Protein AF-A0A8B0SWH8-F1 (afdb_monomer_lite)

Radius of gyration: 20.37 Å; chains: 1; bounding box: 60×36×57 Å

Structure (mmCIF, N/CA/C/O backbone):
data_AF-A0A8B0SWH8-F1
#
_entry.id   AF-A0A8B0SWH8-F1
#
loop_
_atom_site.group_PDB
_atom_site.id
_atom_site.type_symbol
_atom_site.label_atom_id
_atom_site.label_alt_id
_atom_site.label_comp_id
_atom_site.label_asym_id
_atom_site.label_entity_id
_atom_site.label_seq_id
_atom_site.pdbx_PDB_ins_code
_atom_site.Cartn_x
_atom_site.Cartn_y
_atom_site.Cartn_z
_atom_site.occupancy
_atom_site.B_iso_or_equiv
_atom_site.auth_seq_id
_atom_site.auth_comp_id
_atom_site.auth_asym_id
_atom_site.auth_atom_id
_atom_site.pdbx_PDB_model_num
ATOM 1 N N . PRO A 1 1 ? 21.764 15.129 -37.812 1.00 88.19 1 PRO A N 1
ATOM 2 C CA . PRO A 1 1 ? 21.069 14.955 -36.510 1.00 88.19 1 PRO A CA 1
ATOM 3 C C . PRO A 1 1 ? 19.555 14.839 -36.724 1.00 88.19 1 PRO A C 1
ATOM 5 O O . PRO A 1 1 ? 19.049 15.514 -37.614 1.00 88.19 1 PRO A O 1
ATOM 8 N N . VAL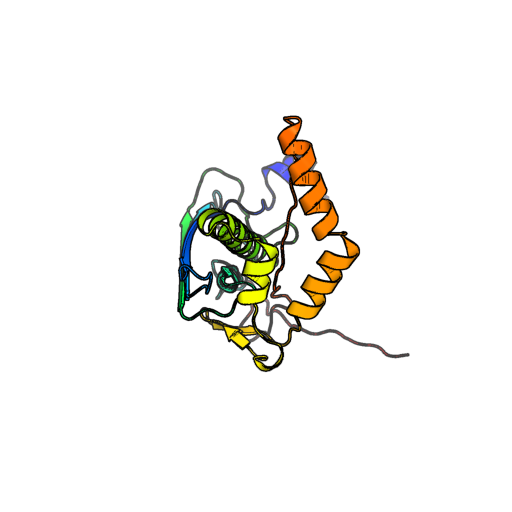 A 1 2 ? 18.855 14.010 -35.942 1.00 95.81 2 VAL A N 1
ATOM 9 C CA . VAL A 1 2 ? 17.385 13.873 -35.982 1.00 95.81 2 VAL A CA 1
ATOM 10 C C . VAL A 1 2 ? 16.867 13.999 -34.549 1.00 95.81 2 VAL A C 1
ATOM 12 O O . VAL A 1 2 ? 17.299 13.248 -33.680 1.00 95.81 2 VAL A O 1
ATOM 15 N N . LYS A 1 3 ? 16.005 14.989 -34.284 1.00 97.38 3 LYS A N 1
ATOM 16 C CA . LYS A 1 3 ? 15.405 15.230 -32.962 1.00 97.38 3 LYS A CA 1
ATOM 17 C C . LYS A 1 3 ? 14.050 14.526 -32.888 1.00 97.38 3 LYS A C 1
ATOM 19 O O . LYS A 1 3 ? 13.261 14.662 -33.816 1.00 97.38 3 LYS A O 1
ATOM 24 N N . TRP A 1 4 ? 13.776 13.857 -31.772 1.00 98.00 4 TRP A N 1
ATOM 25 C CA . TRP A 1 4 ? 12.454 13.331 -31.434 1.00 98.00 4 TRP A CA 1
ATOM 26 C C . TRP A 1 4 ? 11.933 14.018 -30.168 1.00 98.00 4 TRP A C 1
ATOM 28 O O . TRP A 1 4 ? 12.696 14.198 -29.219 1.00 98.00 4 TRP A O 1
ATOM 38 N N . MET A 1 5 ? 10.665 14.433 -30.183 1.00 98.19 5 MET A N 1
ATOM 39 C CA . MET A 1 5 ? 9.923 14.931 -29.023 1.00 98.19 5 MET A CA 1
ATOM 40 C C . MET A 1 5 ? 8.475 14.465 -29.156 1.00 98.19 5 MET A C 1
ATOM 42 O O . MET A 1 5 ? 7.856 14.742 -30.180 1.00 98.19 5 MET A O 1
ATOM 46 N N . GLU A 1 6 ? 7.973 13.766 -28.143 1.00 98.31 6 GLU A N 1
ATOM 47 C CA . GLU A 1 6 ? 6.571 13.349 -28.065 1.00 98.31 6 GLU A CA 1
ATOM 48 C C . GLU A 1 6 ? 5.654 14.514 -27.671 1.00 98.31 6 GLU A C 1
ATOM 50 O O . GLU A 1 6 ? 6.076 15.471 -27.007 1.00 98.31 6 GLU A O 1
ATOM 55 N N . ASP A 1 7 ? 4.382 14.417 -28.045 1.00 98.69 7 ASP A N 1
ATOM 56 C CA . ASP A 1 7 ? 3.320 15.253 -27.508 1.00 98.69 7 ASP A CA 1
ATOM 57 C C . ASP A 1 7 ? 2.730 14.683 -26.198 1.00 98.69 7 ASP A C 1
ATOM 59 O O . ASP A 1 7 ? 3.123 13.636 -25.677 1.00 98.69 7 ASP A O 1
ATOM 63 N N . ARG A 1 8 ? 1.771 15.407 -25.608 1.00 98.44 8 ARG A N 1
ATOM 64 C CA . ARG A 1 8 ? 1.124 14.981 -24.357 1.00 98.44 8 ARG A CA 1
ATOM 65 C C . ARG A 1 8 ? 0.281 13.712 -24.527 1.00 98.44 8 ARG A C 1
ATOM 67 O O . ARG A 1 8 ? 0.182 12.928 -23.584 1.00 98.44 8 ARG A O 1
ATOM 74 N N . SER A 1 9 ? -0.366 13.539 -25.671 1.00 98.44 9 SER A N 1
ATOM 75 C CA . SER A 1 9 ? -1.234 12.392 -25.933 1.00 98.44 9 SER A CA 1
ATOM 76 C C . SER A 1 9 ? -0.393 11.130 -26.096 1.00 98.44 9 SER A C 1
ATOM 78 O O . SER A 1 9 ? -0.681 10.125 -25.452 1.00 98.44 9 SER A O 1
ATOM 80 N N . GLU A 1 10 ? 0.684 11.203 -26.879 1.00 98.19 10 GLU A N 1
ATOM 81 C CA . GLU A 1 10 ? 1.693 10.152 -27.014 1.00 98.19 10 GLU A CA 1
ATOM 82 C C . GLU A 1 10 ? 2.249 9.767 -25.640 1.00 98.19 10 GLU A C 1
ATOM 84 O O . GLU A 1 10 ? 2.194 8.589 -25.269 1.00 98.19 10 GLU A O 1
ATOM 89 N N . ASN A 1 11 ? 2.647 10.760 -24.835 1.00 98.19 11 ASN A N 1
ATOM 90 C CA . ASN A 1 11 ? 3.147 10.535 -23.482 1.00 98.19 11 ASN A CA 1
ATOM 91 C C . ASN A 1 11 ? 2.159 9.731 -22.618 1.00 98.19 11 ASN A C 1
ATOM 93 O O . ASN A 1 11 ? 2.526 8.711 -22.039 1.00 98.19 11 ASN A O 1
ATOM 97 N N . LEU A 1 12 ? 0.891 10.149 -22.544 1.00 98.06 12 LEU A N 1
ATOM 98 C CA . LEU A 1 12 ? -0.106 9.491 -21.689 1.00 98.06 12 LEU A CA 1
ATOM 99 C C . LEU A 1 12 ? -0.547 8.115 -22.207 1.00 98.06 12 LEU A C 1
ATOM 101 O O . LEU A 1 12 ? -0.911 7.257 -21.405 1.00 98.06 12 LEU A O 1
ATOM 105 N N . MET A 1 13 ? -0.551 7.909 -23.526 1.00 96.75 13 MET A N 1
ATOM 106 C CA . MET A 1 13 ? -1.088 6.692 -24.143 1.00 96.75 13 MET A CA 1
ATOM 107 C C . MET A 1 13 ? -0.043 5.614 -24.409 1.00 96.75 13 MET A C 1
ATOM 109 O O . MET A 1 13 ? -0.435 4.472 -24.627 1.00 96.75 13 MET A O 1
ATOM 113 N N . SER A 1 14 ? 1.249 5.951 -24.456 1.00 95.81 14 SER A N 1
ATOM 114 C CA . SER A 1 14 ? 2.283 5.026 -24.946 1.00 95.81 14 SER A CA 1
ATOM 115 C C . SER A 1 14 ? 3.523 4.901 -24.060 1.00 95.81 14 SER A C 1
ATOM 117 O O . SER A 1 14 ? 4.346 4.018 -24.302 1.00 95.81 14 SER A O 1
ATOM 119 N N . THR A 1 15 ? 3.641 5.719 -23.008 1.00 96.88 15 THR A N 1
ATOM 120 C CA . THR A 1 15 ? 4.717 5.593 -22.011 1.00 96.88 15 THR A CA 1
ATOM 121 C C . THR A 1 15 ? 4.262 4.795 -20.782 1.00 96.88 15 THR A C 1
ATOM 123 O O . THR A 1 15 ? 3.197 4.175 -20.779 1.00 96.88 15 THR A O 1
ATOM 126 N N . SER A 1 16 ? 5.090 4.751 -19.735 1.00 97.12 16 SER A N 1
ATOM 127 C CA . SER A 1 16 ? 4.858 3.900 -18.570 1.00 97.12 16 SER A CA 1
ATOM 128 C C . SER A 1 16 ? 3.651 4.350 -17.739 1.00 97.12 16 SER A C 1
ATOM 130 O O . SER A 1 16 ? 3.697 5.331 -16.996 1.00 97.12 16 SER A O 1
ATOM 132 N N . PHE A 1 17 ? 2.573 3.563 -17.785 1.00 98.25 17 PHE A N 1
ATOM 133 C CA . PHE A 1 17 ? 1.471 3.712 -16.832 1.00 98.25 17 PHE A CA 1
ATOM 134 C C . PHE A 1 17 ? 1.911 3.321 -15.408 1.00 98.25 17 PHE A C 1
ATOM 136 O O . PHE A 1 17 ? 2.981 2.742 -15.198 1.00 98.25 17 PHE A O 1
ATOM 143 N N . ALA A 1 18 ? 1.067 3.599 -14.413 1.00 98.38 18 ALA A N 1
ATOM 144 C CA . ALA A 1 18 ? 1.300 3.228 -13.021 1.00 98.38 18 ALA A CA 1
ATOM 145 C C . ALA A 1 18 ? 0.123 2.432 -12.429 1.00 98.38 18 ALA A C 1
ATOM 147 O O . ALA A 1 18 ? -1.023 2.644 -12.822 1.00 98.38 18 ALA A O 1
ATOM 148 N N . ARG A 1 19 ? 0.389 1.599 -11.412 1.00 98.38 19 ARG A N 1
ATOM 149 C CA . ARG A 1 19 ? -0.619 0.823 -10.656 1.00 98.38 19 ARG A CA 1
ATOM 150 C C . ARG A 1 19 ? -1.191 -0.375 -11.434 1.00 98.38 19 ARG A C 1
ATOM 152 O O . ARG A 1 19 ? -0.465 -1.336 -11.6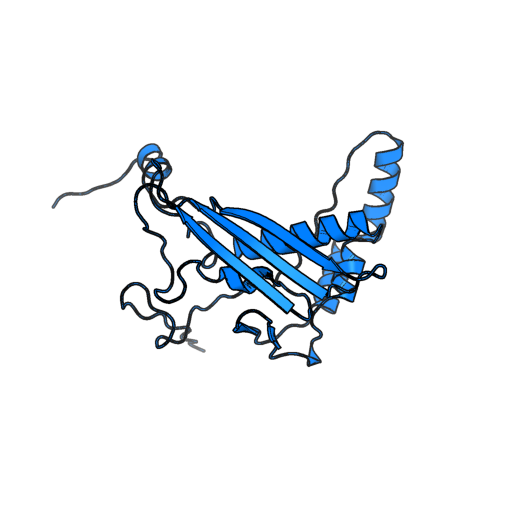55 1.00 98.38 19 ARG A O 1
ATOM 159 N N . ASP A 1 20 ? -2.472 -0.344 -11.790 1.00 98.38 20 ASP A N 1
ATOM 160 C CA . ASP A 1 20 ? -3.236 -1.443 -12.417 1.00 98.38 20 ASP A CA 1
ATOM 161 C C . ASP A 1 20 ? -3.080 -2.815 -11.713 1.00 98.38 20 ASP A C 1
ATOM 163 O O . ASP A 1 20 ? -2.865 -3.865 -12.321 1.00 98.38 20 ASP A O 1
ATOM 167 N N . TYR A 1 21 ? -3.154 -2.784 -10.375 1.00 98.69 21 TYR A N 1
ATOM 168 C CA . TYR A 1 21 ? -3.236 -3.963 -9.509 1.00 98.69 21 TYR A CA 1
ATOM 169 C C . TYR A 1 21 ? -4.670 -4.143 -9.014 1.00 98.69 21 TYR A C 1
ATOM 171 O O . TYR A 1 21 ? -5.219 -3.268 -8.338 1.00 98.69 21 TYR A O 1
ATOM 179 N N . ILE A 1 22 ? -5.246 -5.317 -9.263 1.00 98.69 22 ILE A N 1
ATOM 180 C CA . ILE A 1 22 ? -6.488 -5.758 -8.628 1.00 98.69 22 ILE A CA 1
ATOM 181 C C . ILE A 1 22 ? -6.101 -6.645 -7.450 1.00 98.69 22 ILE A C 1
ATOM 183 O O . ILE A 1 22 ? -5.579 -7.743 -7.634 1.00 98.69 22 ILE A O 1
ATOM 187 N N . MET A 1 23 ? -6.331 -6.153 -6.235 1.00 98.69 23 MET A N 1
ATOM 188 C CA . MET A 1 23 ? -5.844 -6.788 -5.010 1.00 98.69 23 MET A CA 1
ATOM 189 C C . MET A 1 23 ? -7.004 -7.342 -4.189 1.00 98.69 23 MET A C 1
ATOM 191 O O . MET A 1 23 ? -7.842 -6.589 -3.690 1.00 98.69 23 MET A O 1
ATOM 195 N N . GLN A 1 24 ? -7.027 -8.659 -3.996 1.00 98.56 24 GLN A N 1
ATOM 196 C CA . GLN A 1 24 ? -7.935 -9.321 -3.068 1.00 98.56 24 GLN A CA 1
ATOM 197 C C . GLN A 1 24 ? -7.195 -9.589 -1.758 1.00 98.56 24 GLN A C 1
ATOM 199 O O . GLN A 1 24 ? -6.349 -10.476 -1.691 1.00 98.56 24 GLN A O 1
ATOM 204 N N . GLY A 1 25 ? -7.486 -8.791 -0.731 1.00 98.31 25 GLY A N 1
ATOM 205 C CA . GLY A 1 25 ? -6.863 -8.891 0.589 1.00 98.31 25 GLY A CA 1
ATOM 206 C C . GLY A 1 25 ? -7.754 -9.547 1.644 1.00 98.31 25 GLY A C 1
ATOM 207 O O . GLY A 1 25 ? -8.961 -9.313 1.693 1.00 98.31 25 GLY A O 1
ATOM 208 N N . GLU A 1 26 ? -7.139 -10.319 2.533 1.00 98.69 26 GLU A N 1
ATOM 209 C CA . GLU A 1 26 ? -7.764 -10.972 3.682 1.00 98.69 26 GLU A CA 1
ATOM 210 C C . GLU A 1 26 ? -6.954 -10.695 4.952 1.00 98.69 26 GLU A C 1
ATOM 212 O O . GLU A 1 26 ? -5.730 -10.837 4.969 1.00 98.69 26 GLU A O 1
ATOM 217 N N . ILE A 1 27 ? -7.641 -10.302 6.025 1.00 98.75 27 ILE A N 1
ATOM 218 C CA . ILE A 1 27 ? -7.040 -9.981 7.322 1.00 98.75 27 ILE A CA 1
ATOM 219 C C . ILE A 1 27 ? -7.646 -10.865 8.406 1.00 98.75 27 ILE A C 1
ATOM 221 O O . ILE A 1 27 ? -8.866 -10.922 8.561 1.00 98.75 27 ILE A O 1
ATOM 225 N N . ALA A 1 28 ? -6.787 -11.553 9.154 1.00 98.75 28 ALA A N 1
ATOM 226 C CA . ALA A 1 28 ? -7.175 -12.333 10.320 1.00 98.75 28 ALA A CA 1
ATOM 227 C C . ALA A 1 28 ? -6.845 -11.545 11.588 1.00 98.75 28 ALA A C 1
ATOM 229 O O . ALA A 1 28 ? -5.716 -11.079 11.752 1.00 98.75 28 ALA A O 1
ATOM 230 N N . ALA A 1 29 ? -7.810 -11.426 12.494 1.00 98.75 29 ALA A N 1
ATOM 231 C CA . ALA A 1 29 ? -7.631 -10.756 13.773 1.00 98.75 29 ALA A CA 1
ATOM 232 C C . ALA A 1 29 ? -8.487 -11.401 14.864 1.00 98.75 29 ALA A C 1
ATOM 234 O O . ALA A 1 29 ? -9.494 -12.057 14.586 1.00 98.75 29 ALA A O 1
ATOM 235 N N . THR A 1 30 ? -8.086 -11.202 16.113 1.00 98.62 30 THR A N 1
ATOM 236 C CA . THR A 1 30 ? -8.909 -11.519 17.281 1.00 98.62 30 THR A CA 1
ATOM 237 C C . THR A 1 30 ? -10.025 -10.481 17.460 1.00 98.62 30 THR A C 1
ATOM 239 O O . THR A 1 30 ? -9.953 -9.373 16.925 1.00 98.62 30 THR A O 1
ATOM 242 N N . LYS A 1 31 ? -11.056 -10.809 18.255 1.00 98.06 31 LYS A N 1
ATOM 243 C CA . LYS A 1 31 ? -12.154 -9.870 18.565 1.00 98.06 31 LYS A CA 1
ATOM 244 C C . LYS A 1 31 ? -11.682 -8.611 19.292 1.00 98.06 31 LYS A C 1
ATOM 246 O O . LYS A 1 31 ? -12.277 -7.559 19.123 1.00 98.06 31 LYS A O 1
ATOM 251 N N . ASP A 1 32 ? -10.614 -8.711 20.079 1.00 98.06 32 ASP A N 1
ATOM 252 C CA . ASP A 1 32 ? -10.010 -7.567 20.757 1.00 98.06 32 ASP A CA 1
ATOM 253 C C . ASP A 1 32 ? -9.077 -6.759 19.839 1.00 98.06 32 ASP A C 1
ATOM 255 O O . ASP A 1 32 ? -8.464 -5.801 20.295 1.00 98.06 32 ASP A O 1
ATOM 259 N N . GLY A 1 33 ? -8.950 -7.109 18.556 1.00 98.25 33 GLY A N 1
ATOM 260 C CA . GLY A 1 33 ? -8.215 -6.309 17.579 1.00 98.25 33 GLY A CA 1
ATOM 261 C C . GLY A 1 33 ? -6.719 -6.586 17.506 1.00 98.25 33 GLY A C 1
ATOM 262 O O . GLY A 1 33 ? -5.978 -5.723 17.049 1.00 98.25 33 GLY A O 1
ATOM 263 N N . LYS A 1 34 ? -6.233 -7.766 17.915 1.00 98.62 34 LYS A N 1
ATOM 264 C CA . LYS A 1 34 ? -4.869 -8.195 17.572 1.00 98.62 34 LYS A CA 1
ATOM 265 C C . LYS A 1 34 ? -4.860 -8.791 16.164 1.00 98.62 34 LYS A C 1
ATOM 267 O O . LYS A 1 34 ? -5.516 -9.801 15.916 1.00 98.62 34 LYS A O 1
ATOM 272 N N . ILE A 1 35 ? -4.097 -8.191 15.252 1.00 98.75 35 ILE A N 1
ATOM 273 C CA . ILE A 1 35 ? -3.885 -8.689 13.889 1.00 98.75 35 ILE A CA 1
ATOM 274 C C . ILE A 1 35 ? -2.965 -9.913 13.952 1.00 98.75 35 ILE A C 1
ATOM 276 O O . ILE A 1 35 ? -1.901 -9.891 14.574 1.00 98.75 35 ILE A O 1
ATOM 280 N N . LEU A 1 36 ? -3.396 -11.001 13.320 1.00 98.69 36 LEU A N 1
ATOM 281 C CA . LEU A 1 36 ? -2.722 -12.298 13.340 1.00 98.69 36 LEU A CA 1
ATOM 282 C C . LEU A 1 36 ? -2.031 -12.594 12.014 1.00 98.69 36 LEU A C 1
ATOM 284 O O . LEU A 1 36 ? -0.889 -13.058 12.014 1.00 98.69 36 LEU A O 1
ATOM 288 N N . ALA A 1 37 ? -2.711 -12.336 10.896 1.00 98.75 37 ALA A N 1
ATOM 289 C CA . ALA A 1 37 ? -2.181 -12.638 9.577 1.00 98.75 37 ALA A CA 1
ATOM 290 C C . ALA A 1 37 ? -2.792 -11.784 8.466 1.00 98.75 37 ALA A C 1
ATOM 292 O O . ALA A 1 37 ? -3.914 -11.286 8.592 1.00 98.75 37 ALA A O 1
ATOM 293 N N . LEU A 1 38 ? -2.054 -11.683 7.360 1.00 98.69 38 LEU A N 1
ATOM 294 C CA . LEU A 1 38 ? -2.506 -11.074 6.112 1.00 98.69 38 LEU A CA 1
ATOM 295 C C . LEU A 1 38 ? -2.300 -12.039 4.947 1.00 98.69 38 LEU A C 1
ATOM 297 O O . LEU A 1 38 ? -1.236 -12.641 4.805 1.00 98.69 38 LEU A O 1
ATOM 301 N N . ARG A 1 39 ? -3.303 -12.158 4.083 1.00 98.75 39 ARG A N 1
ATOM 302 C CA . ARG A 1 39 ? -3.195 -12.891 2.822 1.00 98.75 39 ARG A CA 1
ATOM 303 C C . ARG A 1 39 ? -3.650 -12.006 1.675 1.00 98.75 39 ARG A C 1
ATOM 305 O O . ARG A 1 39 ? -4.619 -11.268 1.822 1.00 98.75 39 ARG A O 1
ATOM 312 N N . THR A 1 40 ? -2.969 -12.072 0.537 1.00 98.69 40 THR A N 1
ATOM 313 C CA . THR A 1 40 ? -3.411 -11.358 -0.662 1.00 98.69 40 THR A CA 1
ATOM 314 C C . THR A 1 40 ? -3.159 -12.136 -1.948 1.00 98.69 40 THR A C 1
ATOM 316 O O . THR A 1 40 ? -2.129 -12.794 -2.095 1.00 98.69 40 THR A O 1
ATOM 319 N N . ASN A 1 41 ? -4.108 -12.043 -2.876 1.00 98.62 41 ASN A N 1
ATOM 320 C CA . ASN A 1 41 ? -3.947 -12.455 -4.265 1.00 98.62 41 ASN A CA 1
ATOM 321 C C . ASN A 1 41 ? -4.085 -11.217 -5.148 1.00 98.62 41 ASN A C 1
ATOM 323 O O . ASN A 1 41 ? -5.059 -10.470 -5.029 1.00 98.62 41 ASN A O 1
ATOM 327 N N . VAL A 1 42 ? -3.118 -11.011 -6.032 1.00 98.81 42 VAL A N 1
ATOM 328 C CA . VAL A 1 42 ? -3.064 -9.849 -6.914 1.00 98.81 42 VAL A CA 1
ATOM 329 C C . VAL A 1 42 ? -3.101 -10.297 -8.364 1.00 98.81 42 VAL A C 1
ATOM 331 O O . VAL A 1 42 ? -2.308 -11.145 -8.773 1.00 98.81 42 VAL A O 1
ATOM 334 N N . LEU A 1 43 ? -3.983 -9.681 -9.145 1.00 98.81 43 LEU A N 1
ATOM 335 C CA . LEU A 1 43 ? -3.921 -9.704 -10.601 1.00 98.81 43 LEU A CA 1
ATOM 336 C C . LEU A 1 43 ? -3.288 -8.390 -11.071 1.00 98.81 43 LEU A C 1
ATOM 338 O O . LEU A 1 43 ? -3.827 -7.314 -10.809 1.00 98.81 43 LEU A O 1
ATOM 342 N N . ALA A 1 44 ? -2.131 -8.487 -11.715 1.00 98.62 44 ALA A N 1
ATOM 343 C CA . ALA A 1 44 ? -1.355 -7.362 -12.214 1.00 98.62 44 ALA A CA 1
ATOM 344 C C . ALA A 1 44 ? -1.486 -7.288 -13.738 1.00 98.62 44 ALA A C 1
ATOM 346 O O . ALA A 1 44 ? -1.007 -8.172 -14.451 1.00 98.62 44 ALA A O 1
ATOM 347 N N . ASP A 1 45 ? -2.131 -6.240 -14.240 1.00 98.56 45 ASP A N 1
ATOM 348 C CA . ASP A 1 45 ? -2.155 -5.965 -15.674 1.00 98.56 45 ASP A CA 1
ATOM 349 C C . ASP A 1 45 ? -0.844 -5.272 -16.065 1.00 98.56 45 ASP A C 1
ATOM 351 O O . ASP A 1 45 ? -0.474 -4.264 -15.463 1.00 98.56 45 ASP A O 1
ATOM 355 N N . HIS A 1 46 ? -0.109 -5.832 -17.027 1.00 98.38 46 HIS A N 1
ATOM 356 C CA . HIS A 1 46 ? 1.167 -5.284 -17.500 1.00 98.38 46 HIS A CA 1
ATOM 357 C C . HIS A 1 46 ? 1.079 -4.640 -18.890 1.00 98.38 46 HIS A C 1
ATOM 359 O O . HIS A 1 46 ? 2.096 -4.169 -19.401 1.00 98.38 46 HIS A O 1
ATOM 365 N N . GLY A 1 47 ? -0.106 -4.600 -19.504 1.00 98.38 47 GLY A N 1
ATOM 366 C CA . GLY A 1 47 ? -0.269 -4.207 -20.902 1.00 98.38 47 GLY A CA 1
ATOM 367 C C . GLY A 1 47 ? 0.291 -5.244 -21.874 1.00 98.38 47 GLY A C 1
ATOM 368 O O . GLY A 1 47 ? 0.391 -6.427 -21.551 1.00 98.38 47 GLY A O 1
ATOM 369 N N . ALA A 1 48 ? 0.630 -4.823 -23.092 1.00 98.19 48 ALA A N 1
ATOM 370 C CA . ALA A 1 48 ? 0.985 -5.747 -24.175 1.00 98.19 48 ALA A CA 1
ATOM 371 C C . ALA A 1 48 ? 2.373 -6.389 -24.005 1.00 98.19 48 ALA A C 1
ATOM 373 O O . ALA A 1 48 ? 2.639 -7.452 -24.563 1.00 98.19 48 ALA A O 1
ATOM 374 N N . PHE A 1 49 ? 3.252 -5.753 -23.224 1.00 97.06 49 PHE A N 1
ATOM 375 C CA . PHE A 1 49 ? 4.616 -6.205 -22.963 1.00 97.06 49 PHE A CA 1
ATOM 376 C C . PHE A 1 49 ? 4.972 -5.977 -21.500 1.00 97.06 49 PHE A C 1
ATOM 378 O O . PHE A 1 49 ? 4.579 -4.978 -20.903 1.00 97.06 49 PHE A O 1
ATOM 385 N N . ASN A 1 50 ? 5.787 -6.858 -20.924 1.00 93.94 50 ASN A N 1
ATOM 386 C CA . ASN A 1 50 ? 6.264 -6.649 -19.565 1.00 93.94 50 ASN A CA 1
ATOM 387 C C . ASN A 1 50 ? 7.460 -5.687 -19.592 1.00 93.94 50 ASN A C 1
ATOM 389 O O . ASN A 1 50 ? 8.602 -6.119 -19.728 1.00 93.94 50 ASN A O 1
ATOM 393 N N . ALA A 1 51 ? 7.174 -4.388 -19.490 1.00 93.75 51 ALA A N 1
ATOM 394 C CA . ALA A 1 51 ? 8.174 -3.321 -19.417 1.00 93.75 51 ALA A CA 1
ATOM 395 C C . ALA A 1 51 ? 8.262 -2.685 -18.017 1.00 93.75 51 ALA A C 1
ATOM 397 O O . ALA A 1 51 ? 8.629 -1.518 -17.879 1.00 93.75 51 ALA A O 1
ATOM 398 N N . THR A 1 52 ? 7.892 -3.415 -16.958 1.00 92.50 52 THR A N 1
ATOM 399 C CA . THR A 1 52 ? 8.018 -2.897 -15.590 1.00 92.50 52 THR A CA 1
ATOM 400 C C . THR A 1 52 ? 9.479 -2.623 -15.249 1.00 92.50 52 THR A C 1
ATOM 402 O O . THR A 1 52 ? 10.308 -3.532 -15.306 1.00 92.50 52 THR A O 1
ATOM 405 N N . ALA A 1 53 ? 9.785 -1.404 -14.816 1.00 92.00 53 ALA A N 1
ATOM 406 C CA . ALA A 1 53 ? 11.111 -1.048 -14.330 1.00 92.00 53 ALA A CA 1
ATOM 407 C C . ALA A 1 53 ? 11.283 -1.513 -12.876 1.00 92.00 53 ALA A C 1
ATOM 409 O O . ALA A 1 53 ? 10.961 -0.774 -11.955 1.00 92.00 53 ALA A O 1
ATOM 410 N N . GLN A 1 54 ? 11.748 -2.741 -12.652 1.00 91.00 54 GLN A N 1
ATOM 411 C CA . GLN A 1 54 ? 11.914 -3.316 -11.310 1.00 91.00 54 GLN A CA 1
ATOM 412 C C . GLN A 1 54 ? 13.115 -4.264 -11.242 1.00 91.00 54 GLN A C 1
ATOM 414 O O . GLN A 1 54 ? 13.566 -4.733 -12.291 1.00 91.00 54 GLN A O 1
ATOM 419 N N . PRO A 1 55 ? 13.631 -4.568 -10.036 1.00 90.88 55 PRO A N 1
ATOM 420 C CA . PRO A 1 55 ? 14.757 -5.476 -9.903 1.00 90.88 55 PRO A CA 1
ATOM 421 C C . PRO A 1 55 ? 14.448 -6.867 -10.471 1.00 90.88 55 PRO A C 1
ATOM 423 O O . PRO A 1 55 ? 13.377 -7.417 -10.219 1.00 90.88 55 PRO A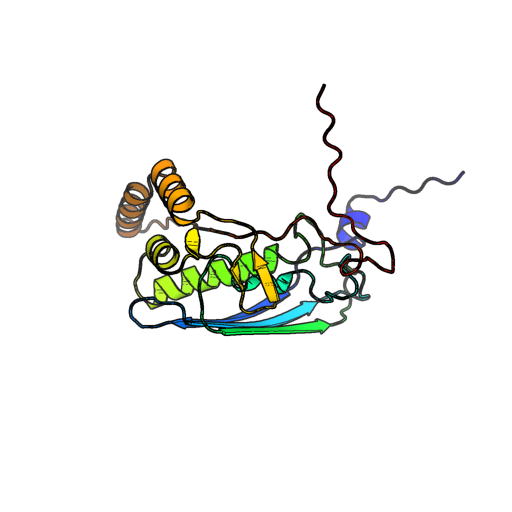 O 1
ATOM 426 N N . THR A 1 56 ? 15.395 -7.467 -11.195 1.00 89.62 56 THR A N 1
ATOM 427 C CA . THR A 1 56 ? 15.206 -8.718 -11.957 1.00 89.62 56 THR A CA 1
ATOM 428 C C . THR A 1 56 ? 14.704 -9.885 -11.094 1.00 89.62 56 THR A C 1
ATOM 430 O O . THR A 1 56 ? 13.931 -10.722 -11.556 1.00 89.62 56 THR A O 1
ATOM 433 N N . LYS A 1 57 ? 15.102 -9.937 -9.817 1.00 90.81 57 LYS A N 1
ATOM 434 C CA . LYS A 1 57 ? 14.687 -10.981 -8.857 1.00 90.81 57 LYS A CA 1
ATOM 435 C C . LYS A 1 57 ? 13.365 -10.673 -8.142 1.00 90.81 57 LYS A C 1
ATOM 437 O O . LYS A 1 57 ? 12.886 -11.490 -7.360 1.00 90.81 57 LYS A O 1
ATOM 442 N N . ASN A 1 58 ? 12.768 -9.517 -8.417 1.00 92.56 58 ASN A N 1
ATOM 443 C CA . ASN A 1 58 ? 11.562 -9.003 -7.783 1.00 92.56 58 ASN A CA 1
ATOM 444 C C . ASN A 1 58 ? 10.503 -8.697 -8.860 1.00 92.56 58 ASN A C 1
ATOM 446 O O . ASN A 1 58 ? 10.232 -7.530 -9.145 1.00 92.56 58 ASN A O 1
ATOM 450 N N . PRO A 1 59 ? 9.871 -9.725 -9.460 1.00 92.31 59 PRO A N 1
ATOM 451 C CA . PRO A 1 59 ? 8.925 -9.554 -10.569 1.00 92.31 59 PRO A CA 1
ATOM 452 C C . PRO A 1 59 ? 7.601 -8.865 -10.180 1.00 92.31 59 PRO A C 1
ATOM 454 O O . PRO A 1 59 ? 6.802 -8.534 -11.052 1.00 92.31 59 PRO A O 1
ATOM 457 N N . ALA A 1 60 ? 7.365 -8.629 -8.888 1.00 96.31 60 ALA A N 1
ATOM 458 C CA . ALA A 1 60 ? 6.272 -7.804 -8.370 1.00 96.31 60 ALA A CA 1
ATOM 459 C C . ALA A 1 60 ? 6.802 -6.601 -7.563 1.00 96.31 60 ALA A C 1
ATOM 461 O O . ALA A 1 60 ? 6.128 -6.102 -6.660 1.00 96.31 60 ALA A O 1
ATOM 462 N N . GLY A 1 61 ? 8.035 -6.172 -7.842 1.00 95.56 61 GLY A N 1
ATOM 463 C CA . GLY A 1 61 ? 8.742 -5.144 -7.095 1.00 95.56 61 GLY A CA 1
ATOM 464 C C . GLY A 1 61 ? 8.888 -5.502 -5.615 1.00 95.56 61 GLY A C 1
ATOM 465 O O . GLY A 1 61 ? 9.111 -6.654 -5.238 1.00 95.56 61 GLY A O 1
ATOM 466 N N . PHE A 1 62 ? 8.744 -4.497 -4.765 1.00 96.69 62 PHE A N 1
ATOM 467 C CA . PHE A 1 62 ? 8.757 -4.577 -3.310 1.00 96.69 62 PHE A CA 1
ATOM 468 C C . PHE A 1 62 ? 7.353 -4.720 -2.720 1.00 96.69 62 PHE A C 1
ATOM 470 O O . PHE A 1 62 ? 7.160 -4.496 -1.530 1.00 96.69 62 PHE A O 1
ATOM 477 N N . PHE A 1 63 ? 6.369 -5.169 -3.512 1.00 98.12 63 PHE A N 1
ATOM 478 C CA . PHE A 1 63 ? 5.004 -5.406 -3.034 1.00 98.12 63 PHE A CA 1
ATOM 479 C C . PHE A 1 63 ? 4.939 -6.336 -1.808 1.00 98.12 63 PHE A C 1
ATOM 481 O O . PHE A 1 63 ? 4.024 -6.229 -0.996 1.00 98.12 63 PHE A O 1
ATOM 488 N N . SER A 1 64 ? 5.930 -7.215 -1.618 1.00 96.75 64 SER A N 1
ATOM 489 C CA . SER A 1 64 ? 6.044 -8.066 -0.427 1.00 96.75 64 SER A CA 1
ATOM 490 C C . SER A 1 64 ? 6.089 -7.284 0.897 1.00 96.75 64 SER A C 1
ATOM 492 O O . SER A 1 64 ? 5.844 -7.882 1.940 1.00 96.75 64 SER A O 1
ATOM 494 N N . ILE A 1 65 ? 6.300 -5.962 0.893 1.00 97.69 65 ILE A N 1
ATOM 495 C CA . ILE A 1 65 ? 6.168 -5.082 2.069 1.00 97.69 65 ILE A CA 1
ATOM 496 C C . ILE A 1 65 ? 4.716 -4.907 2.566 1.00 97.69 65 ILE A C 1
ATOM 498 O O . ILE A 1 65 ? 4.488 -4.238 3.569 1.00 97.69 65 ILE A O 1
ATOM 502 N N . PHE A 1 66 ? 3.715 -5.510 1.906 1.00 98.38 66 PHE A N 1
ATOM 503 C CA . PHE A 1 66 ? 2.276 -5.349 2.194 1.00 98.38 66 PHE A CA 1
ATOM 504 C C . PHE A 1 66 ? 1.829 -5.692 3.625 1.00 98.38 66 PHE A C 1
ATOM 506 O O . PHE A 1 66 ? 0.660 -5.525 3.951 1.00 98.38 66 PHE A O 1
ATOM 513 N N . THR A 1 67 ? 2.713 -6.177 4.498 1.00 98.19 67 THR A N 1
ATOM 514 C CA . THR A 1 67 ? 2.421 -6.285 5.933 1.00 98.19 67 THR A CA 1
ATOM 515 C C . THR A 1 67 ? 2.471 -4.942 6.661 1.00 98.19 67 THR A C 1
ATOM 517 O O . THR A 1 67 ? 1.976 -4.843 7.782 1.00 98.19 67 THR A O 1
ATOM 520 N N . GLY A 1 68 ? 3.040 -3.910 6.030 1.00 98.12 68 GLY A N 1
ATOM 521 C CA . GLY A 1 68 ? 3.083 -2.547 6.544 1.00 98.12 68 GLY A CA 1
ATOM 522 C C . GLY A 1 68 ? 3.807 -2.450 7.882 1.00 98.12 68 GLY A C 1
ATOM 523 O O . GLY A 1 68 ? 4.814 -3.126 8.111 1.00 98.12 68 GLY A O 1
ATOM 524 N N . SER A 1 69 ? 3.264 -1.615 8.763 1.00 98.75 69 SER A N 1
ATOM 525 C CA . SER A 1 69 ? 3.851 -1.247 10.057 1.00 98.75 69 SER A CA 1
ATOM 526 C C . SER A 1 69 ? 3.393 -2.137 11.223 1.00 98.75 69 SER A C 1
ATOM 528 O O . SER A 1 69 ? 3.587 -1.774 12.385 1.00 98.75 69 SER A O 1
ATOM 530 N N . TYR A 1 70 ? 2.759 -3.280 10.937 1.00 98.75 70 TYR A N 1
ATOM 531 C CA . TYR A 1 70 ? 2.053 -4.097 11.927 1.00 98.75 70 TYR A CA 1
ATOM 532 C C . TYR A 1 70 ? 2.811 -5.371 12.309 1.00 98.75 70 TYR A C 1
ATOM 534 O O . TYR A 1 70 ? 3.270 -6.118 11.445 1.00 98.75 70 TYR A O 1
ATOM 542 N N . ASP A 1 71 ? 2.870 -5.666 13.609 1.00 98.31 71 ASP A N 1
ATOM 543 C CA . ASP A 1 71 ? 3.445 -6.905 14.126 1.00 98.31 71 ASP A CA 1
ATOM 544 C C . ASP A 1 71 ? 2.418 -8.047 14.119 1.00 98.31 71 ASP A C 1
ATOM 546 O O . ASP A 1 71 ? 1.512 -8.116 14.964 1.00 98.31 71 ASP A O 1
ATOM 550 N N . LEU A 1 72 ? 2.596 -8.959 13.163 1.00 97.44 72 LEU A N 1
ATOM 551 C CA . LEU A 1 72 ? 1.726 -10.102 12.892 1.00 97.44 72 LEU A CA 1
ATOM 552 C C . LEU A 1 72 ? 2.504 -11.429 12.862 1.00 97.44 72 LEU A C 1
ATOM 554 O O . LEU A 1 72 ? 3.737 -11.468 12.849 1.00 97.44 72 LEU A O 1
ATOM 558 N N . LYS A 1 73 ? 1.785 -12.556 12.868 1.00 97.44 73 LYS A N 1
ATOM 559 C CA . LYS A 1 73 ? 2.382 -13.898 12.984 1.00 97.44 73 LYS A CA 1
ATOM 560 C C . LYS A 1 73 ? 2.670 -14.562 11.642 1.00 97.44 73 LYS A C 1
ATOM 562 O O . LYS A 1 73 ? 3.668 -15.270 11.545 1.00 97.44 73 LYS A O 1
ATOM 567 N N . ALA A 1 74 ? 1.841 -14.333 10.627 1.00 98.31 74 ALA A N 1
ATOM 568 C CA . ALA A 1 74 ? 2.005 -14.953 9.314 1.00 98.31 74 ALA A CA 1
ATOM 569 C C . ALA A 1 74 ? 1.514 -14.046 8.182 1.00 98.31 74 ALA A C 1
ATOM 571 O O . ALA A 1 74 ? 0.539 -13.315 8.340 1.00 98.31 74 ALA A O 1
ATOM 572 N N . ALA A 1 75 ? 2.155 -14.122 7.020 1.00 98.50 75 ALA A N 1
ATOM 573 C CA . ALA A 1 75 ? 1.689 -13.431 5.830 1.00 98.50 75 ALA A CA 1
ATOM 574 C C . ALA A 1 75 ? 1.932 -14.268 4.573 1.00 98.50 75 ALA A C 1
ATOM 576 O O . ALA A 1 75 ? 2.873 -15.058 4.522 1.00 98.50 75 ALA A O 1
ATOM 577 N N . TYR A 1 76 ? 1.082 -14.092 3.564 1.00 98.38 76 TYR A N 1
ATOM 578 C CA . TYR A 1 76 ? 1.252 -14.713 2.252 1.00 98.38 76 TYR A CA 1
ATOM 579 C C . TYR A 1 76 ? 0.744 -13.795 1.141 1.00 98.38 76 TYR A C 1
ATOM 581 O O . TYR A 1 76 ? -0.335 -13.213 1.258 1.00 98.38 76 TYR A O 1
ATOM 589 N N . CYS A 1 77 ? 1.486 -13.708 0.041 1.00 97.62 77 CYS A N 1
ATOM 590 C CA . CYS A 1 77 ? 1.026 -13.051 -1.175 1.00 97.62 77 CYS A CA 1
ATOM 591 C C . CYS A 1 77 ? 1.266 -13.927 -2.404 1.00 97.62 77 CYS A C 1
ATOM 593 O O . CYS A 1 77 ? 2.306 -14.575 -2.517 1.00 97.62 77 CYS A O 1
ATOM 595 N N . SER A 1 78 ? 0.335 -13.866 -3.350 1.00 98.12 78 SER A N 1
ATOM 596 C CA . SER A 1 78 ? 0.520 -14.338 -4.721 1.00 98.12 78 SER A CA 1
ATOM 597 C C . SER A 1 78 ? 0.231 -13.195 -5.691 1.00 98.12 78 SER A C 1
ATOM 599 O O . SER A 1 78 ? -0.723 -12.441 -5.492 1.00 98.12 78 SER A O 1
ATOM 601 N N . VAL A 1 79 ? 1.053 -13.057 -6.731 1.00 98.50 79 VAL A N 1
ATOM 602 C CA . VAL A 1 79 ? 0.891 -12.039 -7.777 1.00 98.50 79 VAL A CA 1
ATOM 603 C C . VAL A 1 79 ? 0.920 -12.732 -9.131 1.00 98.50 79 VAL A C 1
ATOM 605 O O . VAL A 1 79 ? 1.885 -13.417 -9.463 1.00 98.50 79 VAL A O 1
ATOM 608 N N . THR A 1 80 ? -0.144 -12.552 -9.909 1.00 98.56 80 THR A N 1
ATOM 609 C CA . THR A 1 80 ? -0.274 -13.069 -11.274 1.00 98.56 80 THR A CA 1
ATOM 610 C C . THR A 1 80 ? -0.211 -11.903 -12.249 1.00 98.56 80 THR A C 1
ATOM 612 O O . THR A 1 80 ? -1.120 -11.076 -12.274 1.00 98.56 80 THR A O 1
ATOM 615 N N . GLY A 1 81 ? 0.857 -11.833 -13.043 1.00 98.12 81 GLY A N 1
ATOM 616 C CA . GLY A 1 81 ? 0.982 -10.870 -14.136 1.00 98.12 81 GLY A CA 1
ATOM 617 C C . GLY A 1 81 ? 0.279 -11.362 -15.400 1.00 98.12 81 GLY A C 1
ATOM 618 O O . GLY A 1 81 ? 0.440 -12.525 -15.772 1.00 98.12 81 GLY A O 1
ATOM 619 N N . VAL A 1 82 ? -0.478 -10.493 -16.070 1.00 98.62 82 VAL A N 1
ATOM 620 C CA . VAL A 1 82 ? -1.173 -10.802 -17.330 1.00 98.62 82 VAL A CA 1
ATOM 621 C C . VAL A 1 82 ? -0.846 -9.789 -18.424 1.00 98.62 82 VAL A C 1
ATOM 623 O O . VAL A 1 82 ? -0.581 -8.619 -18.144 1.00 98.62 82 VAL A O 1
ATOM 626 N N . TYR A 1 83 ? -0.885 -10.250 -19.676 1.00 98.75 83 TYR A N 1
ATOM 627 C CA . TYR A 1 83 ? -0.796 -9.390 -20.853 1.00 98.75 83 TYR A CA 1
ATOM 628 C C . TYR A 1 83 ? -2.184 -8.957 -21.320 1.00 98.75 83 TYR A C 1
ATOM 630 O O . TYR A 1 83 ? -3.114 -9.765 -21.346 1.00 98.75 83 TYR A O 1
ATOM 638 N N . THR A 1 84 ? -2.308 -7.700 -21.740 1.00 98.75 84 THR A N 1
ATOM 639 C CA . THR A 1 84 ? -3.549 -7.117 -22.275 1.00 98.75 84 THR A CA 1
ATOM 640 C C . THR A 1 84 ? -3.260 -6.149 -23.425 1.00 98.75 84 THR A C 1
ATOM 642 O O . THR A 1 84 ? -2.116 -5.772 -23.667 1.00 98.75 84 THR A O 1
ATOM 645 N N . ASN A 1 85 ? -4.284 -5.707 -24.160 1.00 98.44 85 ASN A N 1
ATOM 646 C CA . ASN A 1 85 ? -4.134 -4.721 -25.239 1.00 98.44 85 ASN A CA 1
ATOM 647 C C . ASN A 1 85 ? -4.027 -3.272 -24.711 1.00 98.44 85 ASN A C 1
ATOM 649 O O . ASN A 1 85 ? -4.785 -2.399 -25.132 1.00 98.44 85 ASN A O 1
ATOM 653 N N . LYS A 1 86 ? -3.097 -3.017 -23.784 1.00 98.50 86 LYS A N 1
ATOM 654 C CA . LYS A 1 86 ? -2.779 -1.688 -23.224 1.00 98.50 86 LYS A CA 1
ATOM 655 C C . LYS A 1 86 ? -1.293 -1.356 -23.413 1.00 98.50 86 LYS A C 1
ATOM 657 O O . LYS A 1 86 ? -0.483 -2.248 -23.678 1.00 98.50 86 LYS A O 1
ATOM 662 N N . ALA A 1 87 ? -0.922 -0.086 -23.247 1.00 98.19 87 ALA A N 1
ATOM 663 C CA . ALA A 1 87 ? 0.484 0.313 -23.180 1.00 98.19 87 ALA A CA 1
ATOM 664 C C . ALA A 1 87 ? 1.213 -0.402 -22.029 1.00 98.19 87 ALA A C 1
ATOM 666 O O . ALA A 1 87 ? 0.590 -0.684 -21.003 1.00 98.19 87 ALA A O 1
ATOM 667 N N . PRO A 1 88 ? 2.509 -0.720 -22.179 1.00 97.56 88 PRO A N 1
ATOM 668 C CA . PRO A 1 88 ? 3.264 -1.411 -21.147 1.00 97.56 88 PRO A CA 1
ATOM 669 C C . PRO A 1 88 ? 3.695 -0.454 -20.024 1.00 97.56 88 PRO A C 1
ATOM 671 O O . PRO A 1 88 ? 3.886 0.7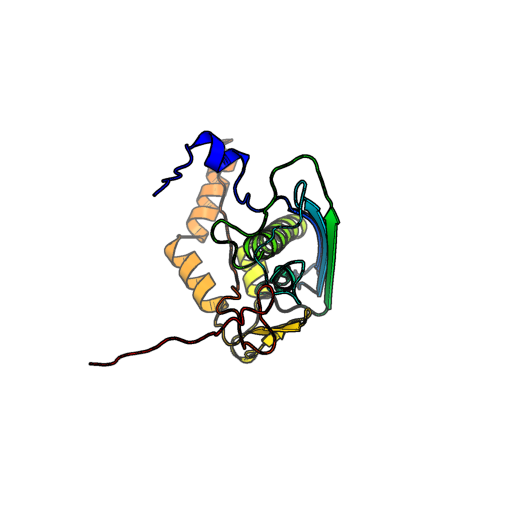43 -20.235 1.00 97.56 88 PRO A O 1
ATOM 674 N N . GLY A 1 89 ? 3.880 -0.974 -18.811 1.00 96.44 89 GLY A N 1
ATOM 675 C CA . GLY A 1 89 ? 4.261 -0.150 -17.664 1.00 96.44 89 GLY A CA 1
ATOM 676 C C . GLY A 1 89 ? 3.946 -0.799 -16.323 1.00 96.44 89 GLY A C 1
ATOM 677 O O . GLY A 1 89 ? 4.124 -2.001 -16.136 1.00 96.44 89 GLY A O 1
ATOM 678 N N . GLY A 1 90 ? 3.522 0.026 -15.370 1.00 97.44 90 GLY A N 1
ATOM 679 C CA . GLY A 1 90 ? 3.047 -0.361 -14.047 1.00 97.44 90 GLY A CA 1
ATOM 680 C C . GLY A 1 90 ? 3.899 0.202 -12.909 1.00 97.44 90 GLY A C 1
ATOM 681 O O . GLY A 1 90 ? 3.361 0.772 -11.958 1.00 97.44 90 GLY A O 1
ATOM 682 N N . VAL A 1 91 ? 5.227 0.113 -13.023 1.00 97.62 91 VAL A N 1
ATOM 683 C CA . VAL A 1 91 ? 6.159 0.733 -12.068 1.00 97.62 91 VAL A CA 1
ATOM 684 C C . VAL A 1 91 ? 6.523 2.134 -12.553 1.00 97.62 91 VAL A C 1
ATOM 686 O O . VAL A 1 91 ? 7.430 2.316 -13.358 1.00 97.62 91 VAL A O 1
ATOM 689 N N . ALA A 1 92 ? 5.784 3.122 -12.060 1.00 97.44 92 ALA A N 1
ATOM 690 C CA . ALA A 1 92 ? 6.007 4.542 -12.302 1.00 97.44 92 ALA A CA 1
ATOM 691 C C . ALA A 1 92 ? 5.345 5.372 -11.189 1.00 97.44 92 ALA A C 1
ATOM 693 O O . ALA A 1 92 ? 4.701 4.827 -10.286 1.00 97.44 92 ALA A O 1
ATOM 694 N N . TYR A 1 93 ? 5.482 6.697 -11.262 1.00 97.50 93 TYR A N 1
ATOM 695 C CA . TYR A 1 93 ? 4.707 7.642 -10.453 1.00 97.50 93 TYR A CA 1
ATOM 696 C C . TYR A 1 93 ? 4.838 7.414 -8.934 1.00 97.50 93 TYR A C 1
ATOM 698 O O . TYR A 1 93 ? 3.873 7.052 -8.254 1.00 97.50 93 TYR A O 1
ATOM 706 N N . ALA A 1 94 ? 6.070 7.585 -8.433 1.00 95.88 94 ALA A N 1
ATOM 707 C CA . ALA A 1 94 ? 6.430 7.512 -7.012 1.00 95.88 94 ALA A CA 1
ATOM 708 C C . ALA A 1 94 ? 5.957 6.225 -6.305 1.00 95.88 94 ALA A C 1
ATOM 710 O O . ALA A 1 94 ? 5.425 6.272 -5.202 1.00 95.88 94 ALA A O 1
ATOM 711 N N . CYS A 1 95 ? 6.099 5.072 -6.968 1.00 95.69 95 CYS A N 1
ATOM 712 C CA . CYS A 1 95 ? 5.616 3.791 -6.441 1.00 95.69 95 CYS A CA 1
ATOM 713 C C . CYS A 1 95 ? 6.645 2.974 -5.662 1.00 95.69 95 CYS A C 1
ATOM 715 O O . CYS A 1 95 ? 6.273 1.925 -5.141 1.00 95.69 95 CYS A O 1
ATOM 717 N N . SER A 1 96 ? 7.918 3.378 -5.670 1.00 96.12 96 SER A N 1
ATOM 718 C CA . SER A 1 96 ? 9.025 2.641 -5.039 1.00 96.12 96 SER A CA 1
ATOM 719 C C . SER A 1 96 ? 9.016 1.141 -5.353 1.00 96.12 96 SER A C 1
ATOM 721 O O . SER A 1 96 ? 9.205 0.307 -4.480 1.00 96.12 96 SER A O 1
ATOM 723 N N . PHE A 1 97 ? 8.754 0.777 -6.612 1.00 96.56 97 PHE A N 1
ATOM 724 C CA . PHE A 1 97 ? 8.564 -0.617 -7.028 1.00 96.56 97 PHE A CA 1
ATOM 725 C C . PHE A 1 97 ? 7.355 -1.286 -6.349 1.00 96.56 97 PHE A C 1
ATOM 727 O O . PHE A 1 97 ? 7.495 -2.331 -5.735 1.00 96.56 97 PHE A O 1
ATOM 734 N N . ARG A 1 98 ? 6.142 -0.744 -6.517 1.00 98.25 98 ARG A N 1
ATOM 735 C CA . ARG A 1 98 ? 4.864 -1.319 -6.020 1.00 98.25 98 ARG A CA 1
ATOM 736 C C . ARG A 1 98 ? 4.571 -1.163 -4.523 1.00 98.25 98 ARG A C 1
ATOM 738 O O . ARG A 1 98 ? 3.598 -1.741 -4.032 1.00 98.25 98 ARG A O 1
ATOM 745 N N . VAL A 1 99 ? 5.349 -0.367 -3.791 1.00 98.56 99 VAL A N 1
ATOM 746 C CA . VAL A 1 99 ? 5.053 -0.087 -2.378 1.00 98.56 99 VAL A CA 1
ATOM 747 C C . VAL A 1 99 ? 3.776 0.740 -2.238 1.00 98.56 99 VAL A C 1
ATOM 749 O O . VAL A 1 99 ? 3.013 0.531 -1.299 1.00 98.56 99 VAL A O 1
ATOM 752 N N . THR A 1 100 ? 3.452 1.595 -3.212 1.00 98.56 100 THR A N 1
ATOM 753 C CA . THR A 1 100 ? 2.172 2.321 -3.211 1.00 98.56 100 THR A CA 1
ATOM 754 C C . THR A 1 100 ? 0.960 1.394 -3.127 1.00 98.56 100 THR A C 1
ATOM 756 O O . THR A 1 100 ? 0.033 1.655 -2.365 1.00 98.56 100 THR A O 1
ATOM 759 N N . GLU A 1 101 ? 0.971 0.293 -3.873 1.00 98.81 101 GLU A N 1
ATOM 760 C CA . GLU A 1 101 ? -0.076 -0.723 -3.886 1.00 98.81 101 GLU A CA 1
ATOM 761 C C . GLU A 1 101 ? -0.077 -1.524 -2.578 1.00 98.81 101 GLU A C 1
ATOM 763 O O . GLU A 1 101 ? -1.142 -1.770 -2.013 1.00 98.81 101 GLU A O 1
ATOM 768 N N . ALA A 1 102 ? 1.104 -1.873 -2.058 1.00 98.69 102 ALA A N 1
ATOM 769 C CA . ALA A 1 102 ? 1.261 -2.595 -0.797 1.00 98.69 102 ALA A CA 1
ATOM 770 C C . ALA A 1 102 ? 0.736 -1.799 0.413 1.00 98.69 102 ALA A C 1
ATOM 772 O O . ALA A 1 102 ? -0.034 -2.325 1.219 1.00 98.69 102 ALA A O 1
ATOM 773 N N . VAL A 1 103 ? 1.102 -0.517 0.508 1.00 98.75 103 VAL A N 1
ATOM 774 C CA . VAL A 1 103 ? 0.628 0.406 1.550 1.00 98.75 103 VAL A CA 1
ATOM 775 C C . VAL A 1 103 ? -0.871 0.644 1.411 1.00 98.75 103 VAL A C 1
ATOM 777 O O . VAL A 1 103 ? -1.600 0.556 2.398 1.00 98.75 103 VAL A O 1
ATOM 780 N N . TYR A 1 104 ? -1.356 0.880 0.186 1.00 98.88 104 TYR A N 1
ATOM 781 C CA . TYR A 1 104 ? -2.787 1.047 -0.054 1.00 98.88 104 TYR A CA 1
ATOM 782 C C . TYR A 1 104 ? -3.578 -0.175 0.422 1.00 98.88 104 TYR A C 1
ATOM 784 O O . TYR A 1 104 ? -4.590 -0.021 1.104 1.00 98.88 104 TYR A O 1
ATOM 792 N N . LEU A 1 105 ? -3.113 -1.385 0.093 1.00 98.81 105 LEU A N 1
ATOM 793 C CA . LEU A 1 105 ? -3.764 -2.627 0.494 1.00 98.81 105 LEU A CA 1
ATOM 794 C C . LEU A 1 105 ? -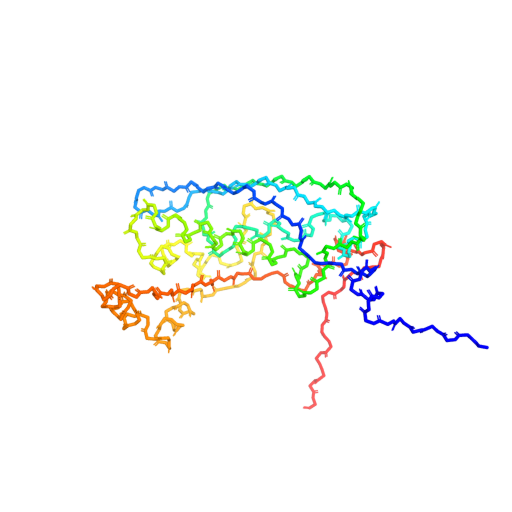3.899 -2.723 2.017 1.00 98.81 105 LEU A C 1
ATOM 796 O O . LEU A 1 105 ? -5.012 -2.877 2.524 1.00 98.81 105 LEU A O 1
ATOM 800 N N . VAL A 1 106 ? -2.784 -2.623 2.743 1.00 98.75 106 VAL A N 1
ATOM 801 C CA . VAL A 1 106 ? -2.778 -2.873 4.188 1.00 98.75 106 VAL A CA 1
ATOM 802 C C . VAL A 1 106 ? -3.528 -1.798 4.965 1.00 98.75 106 VAL A C 1
ATOM 804 O O . VAL A 1 106 ? -4.363 -2.136 5.804 1.00 98.75 106 VAL A O 1
ATOM 807 N N . GLU A 1 107 ? -3.352 -0.520 4.623 1.00 98.88 107 GLU A N 1
ATOM 808 C CA . GLU A 1 107 ? -4.035 0.572 5.325 1.00 98.88 107 GLU A CA 1
ATOM 809 C C . GLU A 1 107 ? -5.548 0.540 5.093 1.00 98.88 107 GLU A C 1
ATOM 811 O O . GLU A 1 107 ? -6.336 0.764 6.017 1.00 98.88 107 GLU A O 1
ATOM 816 N N . ARG A 1 108 ? -5.986 0.161 3.885 1.00 98.75 108 ARG A N 1
ATOM 817 C CA . ARG A 1 108 ? -7.409 -0.065 3.602 1.00 98.75 108 ARG A CA 1
ATOM 818 C C . ARG A 1 108 ? -7.963 -1.259 4.365 1.00 98.75 108 ARG A C 1
ATOM 820 O O . ARG A 1 108 ? -9.089 -1.186 4.859 1.00 98.75 108 ARG A O 1
ATOM 827 N N . MET A 1 109 ? -7.210 -2.353 4.456 1.00 98.75 109 MET A N 1
ATOM 828 C CA . MET A 1 109 ? -7.632 -3.546 5.190 1.00 98.75 109 MET A CA 1
ATOM 829 C C . MET A 1 109 ? -7.765 -3.275 6.688 1.00 98.75 109 MET A C 1
ATOM 831 O O . MET A 1 109 ? -8.734 -3.733 7.291 1.00 98.75 109 MET A O 1
ATOM 835 N N . VAL A 1 110 ? -6.856 -2.493 7.273 1.00 98.81 110 VAL A N 1
ATOM 836 C CA . VAL A 1 110 ? -6.912 -2.094 8.686 1.00 98.81 110 VAL A CA 1
ATOM 837 C C . VAL A 1 110 ? -8.116 -1.194 8.962 1.00 98.81 110 VAL A C 1
ATOM 839 O O . VAL A 1 110 ? -8.846 -1.449 9.916 1.00 98.81 110 VAL A O 1
ATOM 842 N N . ASP A 1 111 ? -8.416 -0.225 8.095 1.00 98.69 111 ASP A N 1
ATOM 843 C CA . ASP A 1 111 ? -9.633 0.593 8.221 1.00 98.69 111 ASP A CA 1
ATOM 844 C C . ASP A 1 111 ? -10.921 -0.239 8.115 1.00 98.69 111 ASP A C 1
ATOM 846 O O . ASP A 1 111 ? -11.891 -0.009 8.843 1.00 98.69 111 ASP A O 1
ATOM 850 N N . ILE A 1 112 ? -10.958 -1.214 7.200 1.00 98.62 112 ILE A N 1
ATOM 851 C CA . ILE A 1 112 ? -12.099 -2.130 7.061 1.00 98.62 112 ILE A CA 1
ATOM 852 C C . ILE A 1 112 ? -12.221 -3.026 8.299 1.00 98.62 112 ILE A C 1
ATOM 854 O O . ILE A 1 112 ? -13.336 -3.245 8.777 1.00 98.62 112 ILE A O 1
ATOM 858 N N . LEU A 1 113 ? -11.103 -3.525 8.834 1.00 98.75 113 LEU A N 1
ATOM 859 C CA . LEU A 1 113 ? -11.086 -4.327 10.055 1.00 98.75 113 LEU A CA 1
ATOM 860 C C . LEU A 1 113 ? -11.579 -3.516 11.259 1.00 98.75 113 LEU A C 1
ATOM 862 O O . LEU A 1 113 ? -12.430 -4.009 11.992 1.00 98.75 113 LEU A O 1
ATOM 866 N N . ALA A 1 114 ? -11.112 -2.277 11.424 1.00 98.75 114 ALA A N 1
ATOM 867 C CA . ALA A 1 114 ? -11.542 -1.380 12.496 1.00 98.75 114 ALA A CA 1
ATOM 868 C C . ALA A 1 114 ? -13.065 -1.208 12.506 1.00 98.75 114 ALA A C 1
ATOM 870 O O . ALA A 1 114 ? -13.703 -1.397 13.537 1.00 98.75 114 ALA A O 1
ATOM 871 N N . ARG A 1 115 ? -13.669 -0.976 11.331 1.00 98.19 115 ARG A N 1
ATOM 872 C CA . ARG A 1 115 ? -15.134 -0.897 11.191 1.00 98.19 115 ARG A CA 1
ATOM 873 C C . ARG A 1 115 ? -15.833 -2.201 11.567 1.00 98.19 115 ARG A C 1
ATOM 875 O O . ARG A 1 115 ? -16.862 -2.154 12.225 1.00 98.19 115 ARG A O 1
ATOM 882 N N . LYS A 1 116 ? -15.293 -3.354 11.157 1.00 98.38 116 LYS A N 1
ATOM 883 C CA . LYS A 1 116 ? -15.866 -4.672 11.487 1.00 98.38 116 LYS A CA 1
ATOM 884 C C . LYS A 1 116 ? -15.769 -5.019 12.974 1.00 98.38 116 LYS A C 1
ATOM 886 O O . LYS A 1 116 ? -16.591 -5.787 13.456 1.00 98.38 116 LYS A O 1
ATOM 891 N N . LEU A 1 117 ? -14.757 -4.499 13.663 1.00 98.56 117 LEU A N 1
ATOM 892 C CA . LEU A 1 117 ? -14.546 -4.683 15.099 1.00 98.56 117 LEU A CA 1
ATOM 893 C C . LEU A 1 117 ? -15.176 -3.571 15.948 1.00 98.56 117 LEU A C 1
ATOM 895 O O . LEU A 1 117 ? -15.026 -3.608 17.164 1.00 98.56 117 LEU A O 1
ATOM 899 N N . GLU A 1 118 ? -15.826 -2.584 15.322 1.00 98.12 118 GLU A N 1
ATOM 900 C CA . GLU A 1 118 ? -16.350 -1.385 15.992 1.00 98.12 118 GLU A CA 1
ATOM 901 C C . GLU A 1 118 ? -15.282 -0.667 16.842 1.00 98.12 118 GLU A C 1
ATOM 903 O O . GLU A 1 118 ? -15.548 -0.137 17.918 1.00 98.12 118 GLU A O 1
ATOM 908 N N . MET A 1 119 ? -14.045 -0.651 16.341 1.00 98.50 119 MET A N 1
ATOM 909 C CA . MET A 1 119 ? -12.882 -0.055 16.993 1.00 98.50 119 MET A CA 1
ATOM 910 C C . MET A 1 119 ? -12.462 1.226 16.273 1.00 98.50 119 MET A C 1
ATOM 912 O O . MET A 1 119 ? -12.586 1.333 15.050 1.00 98.50 119 MET A O 1
ATOM 916 N N . ASP A 1 120 ? -11.919 2.193 17.015 1.00 98.38 120 ASP A N 1
ATOM 917 C CA . ASP A 1 120 ? -11.299 3.357 16.391 1.00 98.38 120 ASP A CA 1
ATOM 918 C 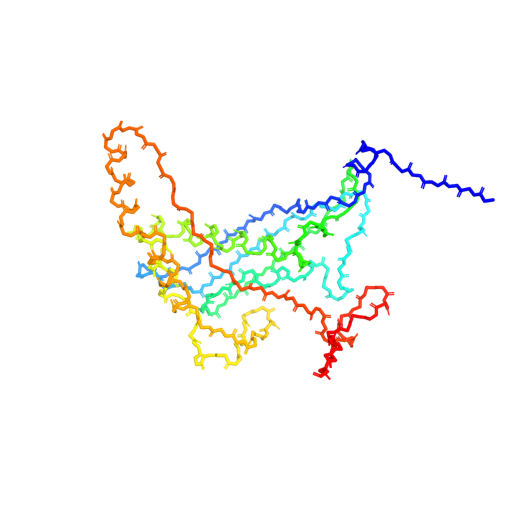C . ASP A 1 120 ? -10.083 2.916 15.537 1.00 98.38 120 ASP A C 1
ATOM 920 O O . ASP A 1 120 ? -9.234 2.151 16.007 1.00 98.38 120 ASP A O 1
ATOM 924 N N . PRO A 1 121 ? -9.978 3.354 14.269 1.00 98.31 121 PRO A N 1
ATOM 925 C CA . PRO A 1 121 ? -8.909 2.924 13.373 1.00 98.31 121 PRO A CA 1
ATOM 926 C C . PRO A 1 121 ? -7.514 3.422 13.774 1.00 98.31 121 PRO A C 1
ATOM 928 O O . PRO A 1 121 ? -6.539 2.811 13.340 1.00 98.31 121 PRO A O 1
ATOM 931 N N . ALA A 1 122 ? -7.375 4.488 14.569 1.00 98.62 122 ALA A N 1
ATOM 932 C CA . ALA A 1 122 ? -6.087 4.884 15.138 1.00 98.62 122 ALA A CA 1
ATOM 933 C C . ALA A 1 122 ? -5.685 3.946 16.283 1.00 98.62 122 ALA A C 1
ATOM 935 O O . ALA A 1 122 ? -4.555 3.459 16.310 1.00 98.62 122 ALA A O 1
ATOM 936 N N . GLU A 1 123 ? -6.628 3.613 17.166 1.00 98.44 123 GLU A N 1
ATOM 937 C CA . GLU A 1 123 ? -6.389 2.686 18.280 1.00 98.44 123 GLU A CA 1
ATOM 938 C C . GLU A 1 123 ? -6.043 1.275 17.792 1.00 98.44 123 GLU A C 1
ATOM 940 O O . GLU A 1 123 ? -5.104 0.651 18.294 1.00 98.44 123 GLU A O 1
ATOM 945 N N . LEU A 1 124 ? -6.722 0.789 16.745 1.00 98.81 124 LEU A N 1
ATOM 946 C CA . LEU A 1 124 ? -6.382 -0.495 16.129 1.00 98.81 124 LEU A CA 1
ATOM 947 C C . LEU A 1 124 ? -4.936 -0.507 15.606 1.00 98.81 124 LEU A C 1
ATOM 949 O O . LEU A 1 124 ? -4.238 -1.514 15.752 1.00 98.81 124 LEU A O 1
ATOM 953 N N . ARG A 1 125 ? -4.466 0.601 15.023 1.00 98.81 125 ARG A N 1
ATOM 954 C CA . ARG A 1 125 ? -3.081 0.727 14.550 1.00 98.81 125 ARG A CA 1
ATOM 955 C C . ARG A 1 125 ? -2.092 0.738 15.708 1.00 98.81 125 ARG A C 1
ATOM 957 O O . ARG A 1 125 ? -1.180 -0.087 15.727 1.00 98.81 125 ARG A O 1
ATOM 964 N N . LEU A 1 126 ? -2.326 1.587 16.711 1.00 98.69 126 LEU A N 1
ATOM 965 C CA . LEU A 1 126 ? -1.501 1.691 17.922 1.00 98.69 126 LEU A CA 1
ATOM 966 C C . LEU A 1 126 ? -1.339 0.339 18.632 1.00 98.69 126 LEU A C 1
ATOM 968 O O . LEU A 1 126 ? -0.233 -0.022 19.046 1.00 98.69 126 LEU A O 1
ATOM 972 N N . LYS A 1 127 ? -2.421 -0.446 18.702 1.00 98.62 127 LYS A N 1
ATOM 973 C CA . LYS A 1 127 ? -2.421 -1.796 19.282 1.00 98.62 127 LYS A CA 1
ATOM 974 C C . LYS A 1 127 ? -1.552 -2.795 18.507 1.00 98.62 127 LYS A C 1
ATOM 976 O O . LYS A 1 127 ? -1.078 -3.771 19.091 1.00 98.62 127 LYS A O 1
ATOM 981 N N . ASN A 1 128 ? -1.347 -2.581 17.207 1.00 98.81 128 ASN A N 1
ATOM 982 C CA . ASN A 1 128 ? -0.680 -3.540 16.327 1.00 98.81 128 ASN A CA 1
ATOM 983 C C . ASN A 1 128 ? 0.674 -3.090 15.788 1.00 98.81 128 ASN A C 1
ATOM 985 O O . ASN A 1 128 ? 1.319 -3.903 15.133 1.00 98.81 128 ASN A O 1
ATOM 989 N N . PHE A 1 129 ? 1.122 -1.864 16.049 1.00 98.81 129 PHE A N 1
ATOM 990 C CA . PHE A 1 129 ? 2.424 -1.412 15.571 1.00 98.81 129 PHE A CA 1
ATOM 991 C C . PHE A 1 129 ? 3.577 -2.281 16.065 1.00 98.81 129 PHE A C 1
ATOM 993 O O . PHE A 1 129 ? 3.602 -2.721 17.218 1.00 98.81 129 PHE A O 1
ATOM 1000 N N . ILE A 1 130 ? 4.560 -2.447 15.182 1.00 98.75 130 ILE A N 1
ATOM 1001 C CA . ILE A 1 130 ? 5.899 -2.904 15.546 1.00 98.75 130 ILE A CA 1
ATOM 1002 C C . ILE A 1 130 ? 6.486 -1.900 16.549 1.00 98.75 130 ILE A C 1
ATOM 1004 O O . ILE A 1 130 ? 6.414 -0.683 16.350 1.00 98.75 130 ILE A O 1
ATOM 1008 N N . LYS A 1 131 ? 7.026 -2.412 17.652 1.00 98.44 131 LYS A N 1
ATOM 1009 C CA . LYS A 1 131 ? 7.598 -1.622 18.744 1.00 98.44 131 LYS A CA 1
ATOM 1010 C C . LYS A 1 131 ? 9.059 -1.258 18.459 1.00 98.44 131 LYS A C 1
ATOM 1012 O O . LYS A 1 131 ? 9.740 -2.022 17.773 1.00 98.44 131 LYS A O 1
ATOM 1017 N N . PRO A 1 132 ? 9.557 -0.110 18.954 1.00 98.31 132 PRO A N 1
ATOM 1018 C CA . PRO A 1 132 ? 10.911 0.358 18.651 1.00 98.31 132 PRO A CA 1
ATOM 1019 C C . PRO A 1 132 ? 12.002 -0.647 19.049 1.00 98.31 132 PRO A C 1
ATOM 1021 O O . PRO A 1 132 ? 12.983 -0.812 18.330 1.00 98.31 132 PRO A O 1
ATOM 1024 N N . GLU A 1 133 ? 11.804 -1.388 20.137 1.00 98.38 133 GLU A N 1
ATOM 1025 C CA . GLU A 1 133 ? 12.707 -2.442 20.607 1.00 98.38 133 GLU A CA 1
ATOM 1026 C C . GLU A 1 133 ? 12.723 -3.705 19.727 1.00 98.38 133 GLU A C 1
ATOM 1028 O O . GLU A 1 133 ? 13.560 -4.582 19.934 1.00 98.38 133 GLU A O 1
ATOM 1033 N N . GLN A 1 134 ? 11.814 -3.822 18.750 1.00 98.44 134 GLN A N 1
ATOM 1034 C CA . GLN A 1 134 ? 11.771 -4.945 17.807 1.00 98.44 134 GLN A CA 1
ATOM 1035 C C . GLN A 1 134 ? 12.616 -4.706 16.547 1.00 98.44 134 GLN A C 1
ATOM 1037 O O . GLN A 1 134 ? 12.722 -5.616 15.724 1.00 98.44 134 GLN A O 1
ATOM 1042 N N . PHE A 1 135 ? 13.187 -3.511 16.365 1.00 98.31 135 PHE A N 1
ATOM 1043 C CA . PHE A 1 135 ? 14.049 -3.207 15.223 1.00 98.31 135 PHE A CA 1
ATOM 1044 C C . PHE A 1 135 ? 15.506 -3.640 15.479 1.00 98.31 135 PHE A C 1
ATOM 1046 O O . PHE A 1 135 ? 16.003 -3.437 16.588 1.00 98.31 135 PHE A O 1
ATOM 1053 N N . PRO A 1 136 ? 16.221 -4.188 14.475 1.00 98.12 136 PRO A N 1
ATOM 1054 C CA . PRO A 1 136 ? 15.761 -4.475 13.114 1.00 98.12 136 PRO A CA 1
ATOM 1055 C C . PRO A 1 136 ? 14.694 -5.580 13.046 1.00 98.12 136 PRO A C 1
ATOM 1057 O O . PRO A 1 136 ? 14.869 -6.665 13.602 1.00 98.12 136 PRO A O 1
ATOM 1060 N N . TYR A 1 137 ? 13.584 -5.313 12.354 1.00 98.25 137 TYR A N 1
ATOM 1061 C CA . TYR A 1 137 ? 12.398 -6.174 12.381 1.00 98.25 137 TYR A CA 1
ATOM 1062 C C . TYR A 1 137 ? 12.345 -7.087 11.158 1.00 98.25 137 TYR A C 1
ATOM 1064 O O . TYR A 1 137 ? 12.076 -6.634 10.046 1.00 98.25 137 TYR A O 1
ATOM 1072 N N . ALA A 1 138 ? 12.550 -8.390 11.365 1.00 97.25 138 ALA A N 1
ATOM 1073 C CA . ALA A 1 138 ? 12.336 -9.402 10.333 1.00 97.25 138 ALA A CA 1
ATOM 1074 C C . ALA A 1 138 ? 10.831 -9.622 10.103 1.00 97.25 138 ALA A C 1
ATOM 1076 O O . ALA A 1 138 ? 10.145 -10.316 10.872 1.00 97.25 138 ALA A O 1
ATOM 1077 N N . ASN A 1 139 ? 10.317 -9.027 9.028 1.00 95.00 139 ASN A N 1
ATOM 1078 C CA . ASN A 1 139 ? 8.918 -9.147 8.661 1.00 95.00 139 ASN A CA 1
ATOM 1079 C C . ASN A 1 139 ? 8.598 -10.567 8.149 1.00 95.00 139 ASN A C 1
ATOM 1081 O O . ASN A 1 139 ? 9.477 -11.404 7.933 1.00 95.00 139 ASN A O 1
ATOM 1085 N N . LYS A 1 140 ? 7.311 -10.874 7.962 1.00 96.06 140 LYS A N 1
ATOM 1086 C CA . LYS A 1 140 ? 6.873 -12.232 7.583 1.00 96.06 140 LYS A CA 1
ATOM 1087 C C . LYS A 1 140 ? 6.955 -12.528 6.084 1.00 96.06 140 LYS A C 1
ATOM 1089 O O . LYS A 1 140 ? 6.450 -13.556 5.649 1.00 96.06 140 LYS A O 1
ATOM 1094 N N . THR A 1 141 ? 7.585 -11.650 5.308 1.00 95.56 141 THR A N 1
ATOM 1095 C CA . THR A 1 141 ? 7.664 -11.730 3.842 1.00 95.56 141 THR A CA 1
ATOM 1096 C C . THR A 1 141 ? 9.088 -11.549 3.301 1.00 95.56 141 THR A C 1
ATOM 1098 O O . THR A 1 141 ? 9.270 -11.452 2.089 1.00 95.56 141 THR A O 1
ATOM 1101 N N . GLY A 1 142 ? 10.099 -11.565 4.179 1.00 91.50 142 GLY A N 1
ATOM 1102 C CA . GLY A 1 142 ? 11.519 -11.609 3.812 1.00 91.50 142 GLY A CA 1
ATOM 1103 C C . GLY A 1 142 ? 12.273 -10.278 3.896 1.00 91.50 142 GLY A C 1
ATOM 1104 O O . GLY A 1 142 ? 13.467 -10.260 3.605 1.00 91.50 142 GLY A O 1
ATOM 1105 N N . TRP A 1 143 ? 11.624 -9.190 4.314 1.00 94.50 143 TRP A N 1
ATOM 1106 C CA . TRP A 1 143 ? 12.286 -7.913 4.593 1.00 94.50 143 TRP A CA 1
ATOM 1107 C C . TRP A 1 143 ? 12.773 -7.829 6.039 1.00 94.50 143 TRP A C 1
ATOM 1109 O O . TRP A 1 143 ? 12.166 -8.388 6.954 1.00 94.50 143 TRP A O 1
ATOM 1119 N N . VAL A 1 144 ? 13.843 -7.065 6.244 1.00 96.19 144 VAL A N 1
ATOM 1120 C CA . VAL A 1 144 ? 14.300 -6.639 7.568 1.00 96.19 144 VAL A CA 1
ATOM 1121 C C . VAL A 1 144 ? 14.199 -5.124 7.615 1.00 96.19 144 VAL A C 1
ATOM 1123 O O . VAL A 1 144 ? 14.914 -4.449 6.880 1.00 96.19 144 VAL A O 1
ATOM 1126 N N . TYR A 1 145 ? 13.292 -4.597 8.432 1.00 97.31 145 TYR A N 1
ATOM 1127 C CA . TYR A 1 145 ? 13.160 -3.151 8.604 1.00 97.31 145 TYR A CA 1
ATOM 1128 C C . TYR A 1 145 ? 14.296 -2.671 9.493 1.00 97.31 145 TYR A C 1
ATOM 1130 O O . TYR A 1 145 ? 14.597 -3.310 10.501 1.00 97.31 145 TYR A O 1
ATOM 1138 N N . ASP A 1 146 ? 14.920 -1.564 9.126 1.00 96.62 146 ASP A N 1
ATOM 1139 C CA . ASP A 1 146 ? 16.119 -1.038 9.767 1.00 96.62 146 ASP A CA 1
ATOM 1140 C C . ASP A 1 146 ? 15.821 -0.394 11.129 1.00 96.62 146 ASP A C 1
ATOM 1142 O O . ASP A 1 146 ? 16.446 -0.750 12.129 1.00 96.62 146 ASP A O 1
ATOM 1146 N N . SER A 1 147 ? 14.848 0.517 11.190 1.00 97.75 147 SER A N 1
ATOM 1147 C CA . SER A 1 147 ? 14.474 1.253 12.398 1.00 97.75 147 SER A CA 1
ATOM 1148 C C . SER A 1 147 ? 13.041 1.798 12.334 1.00 97.75 147 SER A C 1
ATOM 1150 O O . SER A 1 147 ? 12.430 1.911 11.271 1.00 97.75 147 SER A O 1
ATOM 1152 N N . GLY A 1 148 ? 12.476 2.141 13.492 1.00 97.75 148 GLY A N 1
ATOM 1153 C CA . GLY A 1 148 ? 11.141 2.723 13.558 1.00 97.75 148 GLY A CA 1
ATOM 1154 C C . GLY A 1 148 ? 10.699 3.051 14.977 1.00 97.75 148 GLY A C 1
ATOM 1155 O O . GLY A 1 148 ? 10.930 2.281 15.902 1.00 97.75 148 GLY A O 1
ATOM 1156 N N . ASN A 1 149 ? 10.031 4.193 15.152 1.00 98.25 149 ASN A N 1
ATOM 1157 C CA . ASN A 1 149 ? 9.374 4.556 16.409 1.00 98.25 149 ASN A CA 1
ATOM 1158 C C . ASN A 1 149 ? 7.947 5.047 16.129 1.00 98.25 149 ASN A C 1
ATOM 1160 O O . ASN A 1 149 ? 7.670 6.245 16.057 1.00 98.25 149 ASN A O 1
ATOM 1164 N N . TYR A 1 150 ? 7.060 4.088 15.862 1.00 98.56 150 TYR A N 1
ATOM 1165 C CA . TYR A 1 150 ? 5.792 4.346 15.179 1.00 98.56 150 TYR A CA 1
ATOM 1166 C C . TYR A 1 150 ? 4.728 4.986 16.065 1.00 98.56 150 TYR A C 1
ATOM 1168 O O . TYR A 1 150 ? 4.060 5.934 15.658 1.00 98.56 150 TYR A O 1
ATOM 1176 N N . GLU A 1 151 ? 4.587 4.495 17.294 1.00 98.50 151 GLU A N 1
ATOM 1177 C CA . GLU A 1 151 ? 3.572 4.980 18.225 1.00 98.50 151 GLU A CA 1
ATOM 1178 C C . GLU A 1 151 ? 3.718 6.485 18.532 1.00 98.50 151 GLU A C 1
ATOM 1180 O O . GLU A 1 151 ? 2.728 7.203 18.374 1.00 98.50 151 GLU A O 1
ATOM 1185 N N . PRO A 1 152 ? 4.910 7.016 18.873 1.00 98.56 152 PRO A N 1
ATOM 1186 C CA . PRO A 1 152 ? 5.088 8.455 19.069 1.00 98.56 152 PRO A CA 1
ATOM 1187 C C . PRO A 1 152 ? 4.757 9.286 17.826 1.00 98.56 152 PRO A C 1
ATOM 1189 O O . PRO A 1 152 ? 4.110 10.325 17.947 1.00 98.56 152 PRO A O 1
ATOM 1192 N N . ALA A 1 153 ? 5.134 8.820 16.630 1.00 98.56 153 ALA A N 1
ATOM 1193 C CA . ALA A 1 153 ? 4.818 9.509 15.380 1.00 98.56 153 ALA A CA 1
ATOM 1194 C C . ALA A 1 153 ? 3.303 9.557 15.115 1.00 98.56 153 ALA A C 1
ATOM 1196 O O . ALA A 1 153 ? 2.771 10.602 14.729 1.00 98.56 153 ALA A O 1
ATOM 1197 N N . MET A 1 154 ? 2.591 8.455 15.377 1.00 98.62 154 MET A N 1
ATOM 1198 C CA . MET A 1 154 ? 1.134 8.397 15.249 1.00 98.62 154 MET A CA 1
ATOM 1199 C C . MET A 1 154 ? 0.451 9.324 16.259 1.00 98.62 154 MET A C 1
ATOM 1201 O O . MET A 1 154 ? -0.398 10.125 15.875 1.00 98.62 154 MET A O 1
ATOM 1205 N N . ARG A 1 155 ? 0.858 9.277 17.534 1.00 98.56 155 ARG A N 1
ATOM 1206 C CA . ARG A 1 155 ? 0.291 10.134 18.589 1.00 98.56 155 ARG A CA 1
ATOM 1207 C C . ARG A 1 155 ? 0.513 11.619 18.308 1.00 98.56 155 ARG A C 1
ATOM 1209 O O . ARG A 1 155 ? -0.424 12.400 18.442 1.00 98.56 155 ARG A O 1
ATOM 1216 N N . LEU A 1 156 ? 1.710 12.001 17.858 1.00 98.62 156 LEU A N 1
ATOM 1217 C CA . LEU A 1 156 ? 1.997 13.379 17.457 1.00 98.62 156 LEU A CA 1
ATOM 1218 C C . LEU A 1 156 ? 1.125 13.810 16.270 1.00 98.62 156 LEU A C 1
ATOM 1220 O O . LEU A 1 156 ? 0.559 14.898 16.289 1.00 98.62 156 LEU A O 1
ATOM 1224 N N . SER A 1 157 ? 0.966 12.946 15.265 1.00 98.38 157 SER A N 1
ATOM 1225 C CA . SER A 1 157 ? 0.111 13.229 14.104 1.00 98.38 157 SER A CA 1
ATOM 1226 C C . SER A 1 157 ? -1.355 13.422 14.508 1.00 98.38 157 SER A C 1
ATOM 1228 O O . SER A 1 157 ? -2.003 14.360 14.048 1.00 98.38 157 SER A O 1
ATOM 1230 N N . MET A 1 158 ? -1.868 12.580 15.413 1.00 98.62 158 MET A N 1
ATOM 1231 C CA . MET A 1 158 ? -3.220 12.707 15.970 1.00 98.62 158 MET A CA 1
ATOM 1232 C C . MET A 1 158 ? -3.395 14.012 16.751 1.00 98.62 158 MET A C 1
ATOM 1234 O O . MET A 1 158 ? -4.412 14.686 16.589 1.00 98.62 158 MET A O 1
ATOM 1238 N N . GLN A 1 159 ? -2.402 14.389 17.562 1.00 98.56 159 GLN A N 1
ATOM 1239 C CA . GLN A 1 159 ? -2.415 15.642 18.314 1.00 98.56 159 GLN A CA 1
ATOM 1240 C C . GLN A 1 159 ? -2.440 16.856 17.379 1.00 98.56 159 GLN A C 1
ATOM 1242 O O . GLN A 1 159 ? -3.281 17.734 17.547 1.00 98.56 159 GLN A O 1
ATOM 1247 N N . LEU A 1 160 ? -1.550 16.900 16.381 1.00 98.56 160 LEU A N 1
ATOM 1248 C CA . LEU A 1 160 ? -1.466 18.006 15.421 1.00 98.56 160 LEU A CA 1
ATOM 1249 C C . LEU A 1 160 ? -2.742 18.152 14.586 1.00 98.56 160 LEU A C 1
ATOM 1251 O O . LEU A 1 160 ? -3.132 19.268 14.253 1.00 98.56 160 LEU A O 1
ATOM 1255 N N . ALA A 1 161 ? -3.397 17.037 14.262 1.00 98.31 161 ALA A N 1
ATOM 1256 C CA . ALA A 1 161 ? -4.664 17.040 13.542 1.00 98.31 161 ALA A CA 1
ATOM 1257 C C . ALA A 1 161 ? -5.877 17.381 14.428 1.00 98.31 161 ALA A C 1
ATOM 1259 O O . ALA A 1 161 ? -6.957 17.605 13.888 1.00 98.31 161 ALA A O 1
ATOM 1260 N N . GLY A 1 162 ? -5.741 17.381 15.761 1.00 98.56 162 GLY A N 1
ATOM 1261 C CA . GLY A 1 162 ? -6.883 17.493 16.674 1.00 98.56 162 GLY A CA 1
ATOM 1262 C C . GLY A 1 162 ? -7.840 16.302 16.550 1.00 98.56 162 GLY A C 1
ATOM 1263 O O . GLY A 1 162 ? -9.050 16.481 16.452 1.00 98.56 162 GLY A O 1
ATOM 1264 N N . TYR A 1 163 ? -7.306 15.078 16.490 1.00 98.62 163 TYR A N 1
ATOM 1265 C CA . TYR A 1 163 ? -8.065 13.875 16.124 1.00 98.62 163 TYR A CA 1
ATOM 1266 C C . TYR A 1 163 ? -9.335 13.643 16.958 1.00 98.62 163 TYR A C 1
ATOM 1268 O O . TYR A 1 163 ? -10.382 13.320 16.394 1.00 98.62 163 TYR A O 1
ATOM 1276 N N . ASP A 1 164 ? -9.275 13.855 18.273 1.00 98.12 164 ASP A N 1
ATOM 1277 C CA . ASP A 1 164 ? -10.436 13.686 19.158 1.00 98.12 164 ASP A CA 1
ATOM 1278 C C . ASP A 1 164 ? -11.539 14.714 18.864 1.00 98.12 164 ASP A C 1
ATOM 1280 O O . ASP A 1 164 ? -12.732 14.392 18.877 1.00 98.12 164 ASP A O 1
ATOM 1284 N N . ASP A 1 165 ? -11.149 15.943 18.522 1.00 98.56 165 ASP A N 1
ATOM 1285 C CA . ASP A 1 165 ? -12.077 16.998 18.118 1.00 98.56 165 ASP A CA 1
ATOM 1286 C C . ASP A 1 165 ? -12.691 16.693 16.749 1.00 98.56 165 ASP A C 1
ATOM 1288 O O . ASP A 1 165 ? -13.908 16.801 16.594 1.00 98.56 165 ASP A O 1
ATOM 1292 N N . LEU A 1 166 ? -11.892 16.205 15.792 1.00 98.69 166 LEU A N 1
ATOM 1293 C CA . LEU A 1 166 ? -12.386 15.744 14.491 1.00 98.69 166 LEU A CA 1
ATOM 1294 C C . LEU A 1 166 ? -13.386 14.589 14.643 1.00 98.69 166 LEU A C 1
ATOM 1296 O O . LEU A 1 166 ? -14.388 14.536 13.928 1.00 98.69 166 LEU A O 1
ATOM 1300 N N . ARG A 1 167 ? -13.144 13.657 15.574 1.00 98.25 167 ARG A N 1
ATOM 1301 C CA . ARG A 1 167 ? -14.068 12.550 15.872 1.00 98.25 167 ARG A CA 1
ATOM 1302 C C . ARG A 1 167 ? -15.388 13.046 16.451 1.00 98.25 167 ARG A C 1
ATOM 1304 O O . ARG A 1 167 ? -16.446 12.551 16.050 1.00 98.25 167 ARG A O 1
ATOM 1311 N N . ARG A 1 168 ? -15.346 14.039 17.343 1.00 98.31 168 ARG A N 1
ATOM 1312 C CA . ARG A 1 168 ? -16.548 14.695 17.876 1.00 98.31 168 ARG A CA 1
ATOM 1313 C C . ARG A 1 168 ? -17.314 15.431 16.774 1.00 98.31 168 ARG A C 1
ATOM 1315 O O . ARG A 1 168 ? -18.505 15.176 16.601 1.00 98.31 168 ARG A O 1
ATOM 1322 N N . GLU A 1 169 ? -16.625 16.235 15.966 1.00 98.50 169 GLU A N 1
ATOM 1323 C CA . GLU A 1 169 ? -17.210 16.958 14.829 1.00 98.50 169 GLU A CA 1
ATOM 1324 C C . GLU A 1 169 ? -17.854 15.999 13.816 1.00 98.50 169 GLU A C 1
ATOM 1326 O O . GLU A 1 169 ? -18.968 16.235 13.344 1.00 98.50 169 GLU A O 1
ATOM 1331 N N . GLN A 1 170 ? -17.195 14.877 13.511 1.00 98.38 170 GLN A N 1
ATOM 1332 C CA . GLN A 1 170 ? -17.724 13.853 12.610 1.00 98.38 170 GLN A CA 1
ATOM 1333 C C . GLN A 1 170 ? -19.067 13.297 13.103 1.00 98.38 170 GLN A C 1
ATOM 1335 O O . GLN A 1 170 ? -19.969 13.075 12.288 1.00 98.38 170 GLN A O 1
ATOM 1340 N N . LYS A 1 171 ? -19.208 13.066 14.415 1.00 97.56 171 LYS A N 1
ATOM 1341 C CA . LYS A 1 171 ? -20.459 12.594 15.019 1.00 97.56 171 LYS A CA 1
ATOM 1342 C C . LYS A 1 171 ? -21.556 13.657 14.920 1.00 97.56 171 LYS A C 1
ATOM 1344 O O . LYS A 1 171 ? -22.642 13.349 14.437 1.00 97.56 171 LYS A O 1
ATOM 1349 N N . GLU A 1 172 ? -21.256 14.900 15.286 1.00 98.19 172 GLU A N 1
ATOM 1350 C CA . GLU A 1 172 ? -22.205 16.020 15.202 1.00 98.19 172 GLU A CA 1
ATOM 1351 C C . GLU A 1 172 ? -22.684 16.265 13.762 1.00 98.19 172 GLU A C 1
ATOM 1353 O O . GLU A 1 172 ? -23.871 16.475 13.513 1.00 98.19 172 GLU A O 1
ATOM 1358 N N . LYS A 1 173 ? -21.775 16.194 12.780 1.00 98.38 173 LYS A N 1
ATOM 1359 C CA . LYS A 1 173 ? -22.116 16.285 11.352 1.00 98.38 173 LYS A CA 1
ATOM 1360 C C . LYS A 1 173 ? -23.025 15.146 10.911 1.00 98.38 173 LYS A C 1
ATOM 1362 O O . LYS A 1 173 ? -23.992 15.382 10.187 1.00 98.38 173 LYS A O 1
ATOM 1367 N N . ARG A 1 174 ? -22.769 13.924 11.389 1.00 97.31 174 ARG A N 1
ATOM 1368 C CA . ARG A 1 174 ? -23.611 12.765 11.073 1.00 97.31 174 ARG A CA 1
ATOM 1369 C C . ARG A 1 174 ? -25.047 12.945 11.563 1.00 97.31 174 ARG A C 1
ATOM 1371 O O . ARG A 1 174 ? -25.965 12.587 10.832 1.00 97.31 174 ARG A O 1
ATOM 1378 N N . GLU A 1 175 ? -25.237 13.515 12.750 1.00 97.44 175 GLU A N 1
ATOM 1379 C CA . GLU A 1 175 ? -26.562 13.813 13.319 1.00 97.44 175 GLU A CA 1
ATOM 1380 C C . GLU A 1 175 ? -27.341 14.843 12.480 1.00 97.44 175 GLU A C 1
ATOM 1382 O O . GLU A 1 175 ? -28.568 14.800 12.433 1.00 97.44 175 GLU A O 1
ATOM 1387 N N . ARG A 1 176 ? -26.636 15.712 11.743 1.00 97.38 176 ARG A N 1
ATOM 1388 C CA . ARG A 1 176 ? -27.216 16.673 10.787 1.00 97.38 176 ARG A CA 1
ATOM 1389 C C . ARG A 1 176 ? -27.395 16.124 9.364 1.00 97.38 176 ARG A C 1
ATOM 1391 O O . ARG A 1 176 ? -27.822 16.859 8.481 1.00 97.38 176 ARG A O 1
ATOM 1398 N N . GLY A 1 177 ? -27.066 14.855 9.120 1.00 98.00 177 GLY A N 1
ATOM 1399 C CA . GLY A 1 177 ? -27.122 14.247 7.785 1.00 98.00 177 GLY A CA 1
ATOM 1400 C C . GLY A 1 177 ? -25.925 14.572 6.879 1.00 98.00 177 GLY A C 1
ATOM 1401 O O . GLY A 1 177 ? -25.950 14.240 5.696 1.00 98.00 177 GLY A O 1
ATOM 1402 N N . GLU A 1 178 ? -24.862 15.177 7.413 1.00 98.38 178 GLU A N 1
ATOM 1403 C CA . GLU A 1 178 ? -23.623 15.468 6.685 1.00 98.38 178 GLU A CA 1
ATOM 1404 C C . GLU A 1 178 ? -22.609 14.314 6.815 1.00 98.38 178 GLU A C 1
ATOM 1406 O O . GLU A 1 178 ? -22.477 13.665 7.860 1.00 98.38 178 GLU A O 1
ATOM 1411 N N . LEU A 1 179 ? -21.840 14.059 5.751 1.00 98.00 179 LEU A N 1
ATOM 1412 C CA . LEU A 1 179 ? -20.793 13.034 5.737 1.00 98.00 179 LEU A CA 1
ATOM 1413 C C . LEU A 1 179 ? -19.403 13.672 5.823 1.00 98.00 179 LEU A C 1
ATOM 1415 O O . LEU A 1 179 ? -18.950 14.329 4.892 1.00 98.00 179 LEU A O 1
ATOM 1419 N N . MET A 1 180 ? -18.701 13.410 6.925 1.00 98.31 180 MET A N 1
ATOM 1420 C CA . MET A 1 180 ? -17.296 13.774 7.125 1.00 98.31 180 MET A CA 1
ATOM 1421 C C . MET A 1 180 ? -16.433 12.513 7.225 1.00 98.31 180 MET A C 1
ATOM 1423 O O . MET A 1 180 ? -16.759 11.588 7.974 1.00 98.31 180 MET A O 1
ATOM 1427 N N . GLY A 1 181 ? -15.329 12.472 6.478 1.00 97.75 181 GLY A N 1
ATOM 1428 C CA . GLY A 1 181 ? -14.330 11.405 6.532 1.00 97.75 181 GLY A CA 1
ATOM 1429 C C . GLY A 1 181 ? -13.052 11.870 7.224 1.00 97.75 181 GLY A C 1
ATOM 1430 O O . GLY A 1 181 ? -12.614 12.994 7.012 1.00 97.75 181 GLY A O 1
ATOM 1431 N N . ILE A 1 182 ? -12.446 10.988 8.016 1.00 98.50 182 ILE A N 1
ATOM 1432 C CA . ILE A 1 182 ? -11.117 11.185 8.604 1.00 98.50 182 ILE A CA 1
ATOM 1433 C C . ILE A 1 182 ? -10.247 10.056 8.059 1.00 98.50 182 ILE A C 1
ATOM 1435 O O . ILE A 1 182 ? -10.506 8.887 8.353 1.00 98.50 182 ILE A O 1
ATOM 1439 N N . GLY A 1 183 ? -9.294 10.398 7.195 1.00 98.06 183 GLY A N 1
ATOM 1440 C CA . GLY A 1 183 ? -8.379 9.438 6.582 1.00 98.06 183 GLY A CA 1
ATOM 1441 C C . GLY A 1 183 ? -7.127 9.263 7.432 1.00 98.06 183 GLY A C 1
ATOM 1442 O O . GLY A 1 183 ? -6.522 10.251 7.835 1.00 98.06 183 GLY A O 1
ATOM 1443 N N . ILE A 1 184 ? -6.735 8.014 7.681 1.00 98.56 184 ILE A N 1
ATOM 1444 C CA . ILE A 1 184 ? -5.491 7.673 8.374 1.00 98.56 184 ILE A CA 1
ATOM 1445 C C . ILE A 1 184 ? -4.690 6.743 7.470 1.00 98.56 184 ILE A C 1
ATOM 1447 O O . ILE A 1 184 ? -5.224 5.771 6.942 1.00 98.56 184 ILE A O 1
ATOM 1451 N N . SER A 1 185 ? -3.406 7.047 7.308 1.00 98.50 185 SER A N 1
ATOM 1452 C CA . SER A 1 185 ? -2.443 6.186 6.632 1.00 98.50 185 SER A CA 1
ATOM 1453 C C . SER A 1 185 ? -1.129 6.262 7.394 1.00 98.50 185 SER A C 1
ATOM 1455 O O . SER A 1 185 ? -0.454 7.289 7.352 1.00 98.50 185 SER A O 1
ATOM 1457 N N . PHE A 1 186 ? -0.775 5.187 8.091 1.00 98.75 186 PHE A N 1
ATOM 1458 C CA . PHE A 1 186 ? 0.533 5.027 8.715 1.00 98.75 186 PHE A CA 1
ATOM 1459 C C . PHE A 1 186 ? 1.301 3.976 7.920 1.00 98.75 186 PHE A C 1
ATOM 1461 O O . PHE A 1 186 ? 0.828 2.853 7.778 1.00 98.75 186 PHE A O 1
ATOM 1468 N N . PHE A 1 187 ? 2.459 4.327 7.367 1.00 98.31 187 PHE A N 1
ATOM 1469 C CA . PHE A 1 187 ? 3.141 3.451 6.421 1.00 98.31 187 PHE A CA 1
ATOM 1470 C C . PHE A 1 187 ? 4.628 3.311 6.719 1.00 98.31 187 PHE A C 1
ATOM 1472 O O . PHE A 1 187 ? 5.289 4.248 7.161 1.00 98.31 187 PHE A O 1
ATOM 1479 N N . THR A 1 188 ? 5.142 2.119 6.427 1.00 98.31 188 THR A N 1
ATOM 1480 C CA . THR A 1 188 ? 6.572 1.824 6.387 1.00 98.31 188 THR A CA 1
ATOM 1481 C C . THR A 1 188 ? 6.983 1.749 4.925 1.00 98.31 188 THR A C 1
ATOM 1483 O O . THR A 1 188 ? 6.387 0.983 4.169 1.00 98.31 188 THR A O 1
ATOM 1486 N N . GLU A 1 189 ? 7.977 2.544 4.535 1.00 95.44 189 GLU A N 1
ATOM 1487 C CA . GLU A 1 189 ? 8.538 2.500 3.186 1.00 95.44 189 GLU A CA 1
ATOM 1488 C C . GLU A 1 189 ? 9.745 1.556 3.089 1.00 95.44 189 GLU A C 1
ATOM 1490 O O . GLU A 1 189 ? 10.445 1.309 4.067 1.00 95.44 189 GLU A O 1
ATOM 1495 N N . THR A 1 190 ? 10.013 1.062 1.885 1.00 90.50 190 THR A N 1
ATOM 1496 C CA . THR A 1 190 ? 11.262 0.440 1.457 1.00 90.50 190 THR A CA 1
ATOM 1497 C C . THR A 1 190 ? 11.802 1.211 0.258 1.00 90.50 190 THR A C 1
ATOM 1499 O O . THR A 1 190 ? 11.367 1.043 -0.881 1.00 90.50 190 THR A O 1
ATOM 1502 N N . VAL A 1 191 ? 12.784 2.060 0.534 1.00 88.19 191 VAL A N 1
ATOM 1503 C CA . VAL A 1 191 ? 13.528 2.844 -0.456 1.00 88.19 191 VAL A CA 1
ATOM 1504 C C . VAL A 1 191 ? 15.014 2.508 -0.349 1.00 88.19 191 VAL A C 1
ATOM 1506 O O . VAL A 1 191 ? 15.421 1.839 0.594 1.00 88.19 191 VAL A O 1
ATOM 1509 N N . GLY A 1 192 ? 15.817 2.936 -1.323 1.00 84.38 192 GLY A N 1
ATOM 1510 C CA . GLY A 1 192 ? 17.243 2.595 -1.348 1.00 84.38 192 GLY A CA 1
ATOM 1511 C C . GLY A 1 192 ? 17.505 1.183 -1.876 1.00 84.38 192 GLY A C 1
ATOM 1512 O O . GLY A 1 192 ? 18.096 0.336 -1.216 1.00 84.38 192 GLY A O 1
ATOM 1513 N N . ALA A 1 193 ? 17.005 0.879 -3.080 1.00 82.12 193 ALA A N 1
ATOM 1514 C CA . ALA A 1 193 ? 17.172 -0.445 -3.678 1.00 82.12 193 ALA A CA 1
ATOM 1515 C C . ALA A 1 193 ? 18.664 -0.838 -3.770 1.00 82.12 193 ALA A C 1
ATOM 1517 O O . ALA A 1 193 ? 19.434 -0.287 -4.558 1.00 82.12 193 ALA A O 1
ATOM 1518 N N . GLY A 1 194 ? 19.053 -1.830 -2.973 1.00 80.62 194 GLY A N 1
ATOM 1519 C CA . GLY A 1 194 ? 20.422 -2.303 -2.818 1.00 80.62 194 GLY A CA 1
ATOM 1520 C C . GLY A 1 194 ? 20.482 -3.421 -1.770 1.00 80.62 194 GLY A C 1
ATOM 1521 O O . GLY A 1 194 ? 19.522 -3.637 -1.035 1.00 80.62 194 GLY A O 1
ATOM 1522 N N . PRO A 1 195 ? 21.568 -4.212 -1.713 1.00 80.00 195 PRO A N 1
ATOM 1523 C CA . PRO A 1 195 ? 22.840 -4.041 -2.417 1.00 80.00 195 PRO A CA 1
ATOM 1524 C C . PRO A 1 195 ? 22.858 -4.628 -3.842 1.00 80.00 195 PRO A C 1
ATOM 1526 O O . PRO A 1 195 ? 22.151 -5.591 -4.139 1.00 80.00 195 PRO A O 1
ATOM 1529 N N . ARG A 1 196 ? 23.774 -4.132 -4.690 1.00 78.62 196 ARG A N 1
ATOM 1530 C CA . ARG A 1 196 ? 23.974 -4.499 -6.115 1.00 78.62 196 ARG A CA 1
ATOM 1531 C C . ARG A 1 196 ? 23.957 -5.997 -6.440 1.00 78.62 196 ARG A C 1
ATOM 1533 O O . ARG A 1 196 ? 23.553 -6.386 -7.527 1.00 78.62 196 ARG A O 1
ATOM 1540 N N . LYS A 1 197 ? 24.401 -6.847 -5.510 1.00 80.62 197 LYS A N 1
ATOM 1541 C CA . LYS A 1 197 ? 24.380 -8.317 -5.660 1.00 80.62 197 LYS A CA 1
ATOM 1542 C C . LYS A 1 197 ? 22.964 -8.906 -5.779 1.00 80.62 197 LYS A C 1
ATOM 1544 O O . LYS A 1 197 ? 22.780 -9.990 -6.337 1.00 80.62 197 LYS A O 1
ATOM 1549 N N . HIS A 1 198 ? 21.980 -8.213 -5.213 1.00 81.12 198 HIS A N 1
ATOM 1550 C CA . HIS A 1 198 ? 20.595 -8.665 -5.104 1.00 81.12 198 HIS A CA 1
ATOM 1551 C C . HIS A 1 198 ? 19.645 -7.838 -5.964 1.00 81.12 198 HIS A C 1
ATOM 1553 O O . HIS A 1 198 ? 18.642 -8.383 -6.413 1.00 81.12 198 HIS A O 1
ATOM 1559 N N . PHE A 1 199 ? 19.990 -6.576 -6.229 1.00 85.62 199 PHE A N 1
ATOM 1560 C CA . PHE A 1 199 ? 19.147 -5.640 -6.964 1.00 85.62 199 PHE A CA 1
ATOM 1561 C C . PHE A 1 199 ? 19.858 -5.127 -8.220 1.00 85.62 199 PHE A C 1
ATOM 1563 O O . PHE A 1 199 ? 20.847 -4.396 -8.143 1.00 85.62 199 PHE A O 1
ATOM 1570 N N . ASP A 1 200 ? 19.335 -5.515 -9.379 1.00 88.25 200 ASP A N 1
ATOM 1571 C CA . ASP A 1 200 ? 19.751 -5.076 -10.710 1.00 88.25 200 ASP A CA 1
ATOM 1572 C C . ASP A 1 200 ? 18.523 -4.914 -11.609 1.00 88.25 200 ASP A C 1
ATOM 1574 O O . ASP A 1 200 ? 17.543 -5.633 -11.431 1.00 88.25 200 ASP A O 1
ATOM 1578 N N . ILE A 1 201 ? 18.586 -4.014 -12.588 1.00 84.56 201 ILE A N 1
ATOM 1579 C CA . ILE A 1 201 ? 17.617 -3.957 -13.688 1.00 84.56 201 ILE A CA 1
ATOM 1580 C C . ILE A 1 201 ? 18.344 -4.419 -14.948 1.00 84.56 201 ILE A C 1
ATOM 1582 O O . ILE A 1 201 ? 19.137 -3.670 -15.518 1.00 84.56 201 ILE A O 1
ATOM 1586 N N . VAL A 1 202 ? 18.109 -5.666 -15.364 1.00 82.88 202 VAL A N 1
ATOM 1587 C CA . VAL A 1 202 ? 18.732 -6.264 -16.563 1.00 82.88 202 VAL A CA 1
ATOM 1588 C C . VAL A 1 202 ? 20.272 -6.173 -16.509 1.00 82.88 202 VAL A C 1
ATOM 1590 O O . VAL A 1 202 ? 20.940 -5.784 -17.465 1.00 82.88 202 VAL A O 1
ATOM 1593 N N . GLY A 1 203 ? 20.857 -6.483 -15.348 1.00 80.31 203 GLY A N 1
ATOM 1594 C CA . GLY A 1 203 ? 22.305 -6.436 -15.113 1.00 80.31 203 GLY A CA 1
ATOM 1595 C C . GLY A 1 203 ? 22.864 -5.056 -14.742 1.00 80.31 203 GLY A C 1
ATOM 1596 O O . GLY A 1 203 ? 24.016 -4.960 -14.303 1.00 80.31 203 GLY A O 1
ATOM 1597 N N . LEU A 1 204 ? 22.062 -3.988 -14.833 1.00 79.69 204 LEU A N 1
ATOM 1598 C CA . LEU A 1 204 ? 22.418 -2.672 -14.301 1.00 79.69 204 LEU A CA 1
ATOM 1599 C C . LEU A 1 204 ? 22.171 -2.658 -12.792 1.00 79.69 204 LEU A C 1
ATOM 1601 O O . LEU A 1 204 ? 21.061 -2.445 -12.310 1.00 79.69 204 LEU A O 1
ATOM 1605 N N . GLY A 1 205 ? 23.234 -2.959 -12.055 1.00 78.56 205 GLY A N 1
ATOM 1606 C CA . GLY A 1 205 ? 23.222 -3.054 -10.605 1.00 78.56 205 GLY A CA 1
ATOM 1607 C C . GLY A 1 205 ? 22.807 -1.762 -9.903 1.00 78.56 205 GLY A C 1
ATOM 1608 O O . GLY A 1 205 ? 23.353 -0.700 -10.195 1.00 78.56 205 GLY A O 1
ATOM 1609 N N . MET A 1 206 ? 21.903 -1.876 -8.935 1.00 80.31 206 MET A N 1
ATOM 1610 C CA . MET A 1 206 ? 21.458 -0.765 -8.097 1.00 80.31 206 MET A CA 1
ATOM 1611 C C . MET A 1 206 ? 22.391 -0.635 -6.891 1.00 80.31 206 MET A C 1
ATOM 1613 O O . MET A 1 206 ? 22.746 -1.629 -6.250 1.00 80.31 206 MET A O 1
ATOM 1617 N N . ALA A 1 207 ? 22.845 0.582 -6.614 1.00 70.75 207 ALA A N 1
ATOM 1618 C CA . ALA A 1 207 ? 23.688 0.877 -5.468 1.00 70.75 207 ALA A CA 1
ATOM 1619 C C . ALA A 1 207 ? 22.943 1.838 -4.554 1.00 70.75 207 ALA A C 1
ATOM 1621 O O . ALA A 1 207 ? 22.572 2.931 -4.973 1.00 70.75 207 ALA A O 1
ATOM 1622 N N . ASP A 1 208 ? 22.765 1.414 -3.309 1.00 61.94 208 ASP A N 1
ATOM 1623 C CA . ASP A 1 208 ? 22.338 2.296 -2.242 1.00 61.94 208 ASP A CA 1
ATOM 1624 C C . ASP A 1 208 ? 23.598 3.001 -1.731 1.00 61.94 208 ASP A C 1
ATOM 1626 O O . ASP A 1 208 ? 24.446 2.406 -1.062 1.00 61.94 208 ASP A O 1
ATOM 1630 N N . GLY A 1 209 ? 23.823 4.220 -2.208 1.00 59.38 209 GLY A N 1
ATOM 1631 C CA . GLY A 1 209 ? 25.014 4.997 -1.901 1.00 59.38 209 GLY A CA 1
ATOM 1632 C C . GLY A 1 209 ? 24.719 6.481 -2.026 1.00 59.38 209 GLY A C 1
ATOM 1633 O O . GLY A 1 209 ? 24.183 6.930 -3.035 1.00 59.38 209 GLY A O 1
ATOM 1634 N N . ALA A 1 210 ? 25.089 7.242 -1.001 1.00 58.19 210 ALA A N 1
ATOM 1635 C CA . ALA A 1 210 ? 25.104 8.695 -1.032 1.00 58.19 210 ALA A CA 1
ATOM 1636 C C . ALA A 1 210 ? 26.550 9.168 -0.848 1.00 58.19 210 ALA A C 1
ATOM 1638 O O . ALA A 1 210 ? 27.250 8.705 0.053 1.00 58.19 210 ALA A O 1
ATOM 1639 N N . GLU A 1 211 ? 27.003 10.092 -1.693 1.00 57.22 211 GLU A N 1
ATOM 1640 C CA . GLU A 1 211 ? 28.255 10.811 -1.468 1.00 57.22 211 GLU A CA 1
ATOM 1641 C C . GLU A 1 211 ? 27.947 12.025 -0.583 1.00 57.22 211 GLU A C 1
ATOM 1643 O O . GLU A 1 211 ? 27.434 13.043 -1.047 1.00 57.22 211 GLU A O 1
ATOM 1648 N N . LEU A 1 212 ? 28.216 11.906 0.717 1.00 58.88 212 LEU A N 1
ATOM 1649 C CA . LEU A 1 212 ? 28.157 13.030 1.650 1.00 58.88 212 LEU A CA 1
ATOM 1650 C C . LEU A 1 212 ? 29.474 13.807 1.566 1.00 58.88 212 LEU A C 1
ATOM 1652 O O . LEU A 1 212 ? 30.499 13.364 2.081 1.00 58.88 212 LEU A O 1
ATOM 1656 N N . ARG A 1 213 ? 29.446 14.981 0.927 1.00 57.94 213 ARG A N 1
ATOM 1657 C CA . ARG A 1 213 ? 30.533 15.963 1.025 1.00 57.94 213 ARG A CA 1
ATOM 1658 C C . ARG A 1 213 ? 30.226 16.923 2.164 1.00 57.94 213 ARG A C 1
ATOM 1660 O O . ARG A 1 213 ? 29.335 17.759 2.045 1.00 57.94 213 ARG A O 1
ATOM 1667 N N . VAL A 1 214 ? 30.955 16.780 3.265 1.00 63.47 214 VAL A N 1
ATOM 1668 C CA . VAL A 1 214 ? 30.971 17.765 4.350 1.00 63.47 214 VAL A CA 1
ATOM 1669 C C . VAL A 1 214 ? 32.058 18.782 4.013 1.00 63.47 214 VAL A C 1
ATOM 1671 O O . VAL A 1 214 ? 33.217 18.399 3.848 1.00 63.47 214 VAL A O 1
ATOM 1674 N N . HIS A 1 215 ? 31.664 20.043 3.847 1.00 62.41 215 HIS A N 1
ATOM 1675 C CA . HIS A 1 215 ? 32.572 21.185 3.752 1.00 62.41 215 HIS A CA 1
ATOM 1676 C C . HIS A 1 215 ? 32.752 21.817 5.129 1.00 62.41 215 HIS A C 1
ATOM 1678 O O . HIS A 1 215 ? 31.735 21.907 5.854 1.00 62.41 215 HIS A O 1
#

Secondary structure (DSSP, 8-state):
-------HHHHHHHS-EE--EEEEEEEEE-TT--EEEEEEEEEEE-TTS----S-TT-TTTTGGGTTTTB--SEEEEEEEEE--SS-SEES-SS-TTTHHHHHHHHHHHHHHHHHHTT--HHHHHHHHBPPGGG-SEE-TTS-EE----HHHHHHHHHHHHTHHHHHHHHHHHHHTT--------------S---TTT-EETTEE----------

Sequence (215 aa):
PVKWMEDRSENLMSTSFARDYIMQGEIAATKDGKILALRTNVLADHGAFNATAQPTKNPAGFFSIFTGSYDLKAAYCSVTGVYTNKAPGGVAYACSFRVTEAVYLVERMVDILARKLEMDPAELRLKNFIKPEQFPYANKTGWVYDSGNYEPAMRLSMQLAGYDDLRREQKEKRERGELMGIGISFFTETVGAGPRKHFDIVGLGMADGAELRVH

pLDDT: mean 94.96, std 8.42, range [57.22, 98.88]

Foldseek 3Di:
DDDDDDDPVCCVFADADAAQKDKDKDWDADLVQATAEIEIEIEHEFEADAPEQAFPLCSQHVLLCLVWQFDYHAYYYHYHYDYDNGHGHHPDDPCNRPVVVSQVRNLVVLVVVCVVSVHDSLVSCLNTGDDQVCPLPQDNRGDGNHGDHQNVVSVVVCVVVVVVVLVVVQVVCVVVVHHDDDDDGRGDDDHQPDDQVRGDRVSNGGHSDDDDDDD